Protein AF-A0A937T4C8-F1 (afdb_monomer_lite)

Secondary structure (DSSP, 8-state):
-PPPPPEEEESSTTSGGGSTT-EEEETTSSS-HHHHHS----TTS---TTS----HHHHHHH--SEEE-TBTTB--SHHHHHHTT-HHHHHHEEEE--TTS--EEEEPSS---S--PPPS--HHHHHHHHHHHHTTT-HHHHHHHHHHHHHHS-TT--HHHHHHHHHHHHTT-HHHHHHHHHHHHHH-TT-HHHHHHHHHHHHHTT-HHHHHHHHHHHHHH-TT-HHHHHHHHHHHHHHT-HHHHHHHHHHHHTS-STTHHHHHHHHHHHHHHTT-HHHHHHHHHHHHHH-TT-HHHHHHT-

Structure (mmCIF, N/CA/C/O backbone):
data_AF-A0A937T4C8-F1
#
_entry.id   AF-A0A937T4C8-F1
#
loop_
_atom_site.group_PDB
_atom_site.id
_atom_site.type_symbol
_atom_site.label_atom_id
_atom_site.label_alt_id
_atom_site.label_comp_id
_atom_site.label_asym_id
_atom_site.label_entity_id
_atom_site.label_seq_id
_atom_site.pdbx_PDB_ins_code
_atom_site.Cartn_x
_atom_site.Cartn_y
_atom_site.Cartn_z
_atom_site.occupancy
_atom_site.B_iso_or_equiv
_atom_site.auth_seq_id
_atom_site.auth_comp_id
_atom_site.auth_asym_id
_atom_site.auth_atom_id
_atom_site.pdbx_PDB_model_num
ATOM 1 N N . LEU A 1 1 ? 14.123 -28.217 9.133 1.00 31.75 1 LEU A N 1
ATOM 2 C CA . LEU A 1 1 ? 14.851 -28.065 7.853 1.00 31.75 1 LEU A CA 1
ATOM 3 C C . LEU A 1 1 ? 15.321 -26.622 7.788 1.00 31.75 1 LEU A C 1
ATOM 5 O O . LEU A 1 1 ? 14.473 -25.772 8.048 1.00 31.75 1 LEU A O 1
ATOM 9 N N . PRO A 1 2 ? 16.607 -26.320 7.539 1.00 34.09 2 PRO A N 1
ATOM 10 C CA . PRO A 1 2 ? 16.990 -24.940 7.264 1.00 34.09 2 PRO A CA 1
ATOM 11 C C . PRO A 1 2 ? 16.200 -24.491 6.029 1.00 34.09 2 PRO A C 1
ATOM 13 O O . PRO A 1 2 ? 16.189 -25.196 5.017 1.00 34.09 2 PRO A O 1
ATOM 16 N N . GLN A 1 3 ? 15.436 -23.404 6.157 1.00 44.81 3 GLN A N 1
ATOM 17 C CA . GLN A 1 3 ? 14.761 -22.797 5.013 1.00 44.81 3 GLN A CA 1
ATOM 18 C C . GLN A 1 3 ? 15.839 -22.432 3.985 1.00 44.81 3 GLN A C 1
ATOM 20 O O . GLN A 1 3 ? 16.924 -21.996 4.369 1.00 44.81 3 GLN A O 1
ATOM 25 N N . ALA A 1 4 ? 15.584 -22.689 2.700 1.00 47.81 4 ALA A N 1
ATOM 26 C CA . ALA A 1 4 ? 16.491 -22.260 1.638 1.00 47.81 4 ALA A CA 1
ATOM 27 C C . ALA A 1 4 ? 16.753 -20.745 1.774 1.00 47.81 4 ALA A C 1
ATOM 29 O O . ALA A 1 4 ? 15.834 -20.035 2.191 1.00 47.81 4 ALA A O 1
ATOM 30 N N . PRO A 1 5 ? 17.963 -20.248 1.455 1.00 52.25 5 PRO A N 1
ATOM 31 C CA . PRO A 1 5 ? 18.240 -18.820 1.538 1.00 52.25 5 PRO A CA 1
ATOM 32 C C . PRO A 1 5 ? 17.231 -18.064 0.673 1.00 52.25 5 PRO A C 1
ATOM 34 O O . PRO A 1 5 ? 17.038 -18.383 -0.504 1.00 52.25 5 PRO A O 1
ATOM 37 N N . GLN A 1 6 ? 16.554 -17.091 1.280 1.00 77.44 6 GLN A N 1
ATOM 38 C CA . GLN A 1 6 ? 15.630 -16.222 0.565 1.00 77.44 6 GLN A CA 1
ATOM 39 C C . GLN A 1 6 ? 16.454 -15.342 -0.375 1.00 77.44 6 GLN A C 1
ATOM 41 O O . GLN A 1 6 ? 17.361 -14.640 0.071 1.00 77.44 6 GLN A O 1
ATOM 46 N N . LEU A 1 7 ? 16.163 -15.380 -1.676 1.00 87.50 7 LEU A N 1
ATOM 47 C CA . LEU A 1 7 ? 16.741 -14.423 -2.615 1.00 87.50 7 LEU A CA 1
ATOM 48 C C . LEU A 1 7 ? 15.935 -13.129 -2.543 1.00 87.50 7 LEU A C 1
ATOM 50 O O . LEU A 1 7 ? 14.727 -13.123 -2.778 1.00 87.50 7 LEU A O 1
ATOM 54 N N . VAL A 1 8 ? 16.619 -12.027 -2.286 1.00 89.38 8 VAL A N 1
ATOM 55 C CA . VAL A 1 8 ? 16.047 -10.685 -2.238 1.00 89.38 8 VAL A CA 1
ATOM 56 C C . VAL A 1 8 ? 16.729 -9.825 -3.288 1.00 89.38 8 VAL A C 1
ATOM 58 O O . VAL A 1 8 ? 17.935 -9.932 -3.466 1.00 89.38 8 VAL A O 1
ATOM 61 N N . ALA A 1 9 ? 15.996 -8.941 -3.961 1.00 90.69 9 ALA A N 1
ATOM 62 C CA . ALA A 1 9 ? 16.591 -7.925 -4.820 1.00 90.69 9 ALA A CA 1
ATOM 63 C C . ALA A 1 9 ? 16.427 -6.518 -4.237 1.00 90.69 9 ALA A C 1
ATOM 65 O O . ALA A 1 9 ? 15.427 -6.222 -3.585 1.00 90.69 9 ALA A O 1
ATOM 66 N N . SER A 1 10 ? 17.405 -5.641 -4.459 1.00 90.00 10 SER A N 1
ATOM 67 C CA . SER A 1 10 ? 17.362 -4.254 -3.979 1.00 90.00 10 SER A CA 1
ATOM 68 C C . SER A 1 10 ? 18.197 -3.332 -4.859 1.00 90.00 10 SER A C 1
ATOM 70 O O . SER A 1 10 ? 19.242 -3.731 -5.367 1.00 90.00 10 SER A O 1
ATOM 72 N N . THR A 1 11 ? 17.766 -2.081 -5.001 1.00 83.12 11 THR A N 1
ATOM 73 C CA . THR A 1 11 ? 18.545 -0.994 -5.624 1.00 83.12 11 THR A CA 1
ATOM 74 C C . THR A 1 11 ? 19.482 -0.280 -4.657 1.00 83.12 11 THR A C 1
ATOM 76 O O . THR A 1 11 ? 20.346 0.484 -5.082 1.00 83.12 11 THR A O 1
ATOM 79 N N . ALA A 1 12 ? 19.332 -0.511 -3.352 1.00 77.44 12 ALA A N 1
ATOM 80 C CA . ALA A 1 12 ? 20.223 0.024 -2.335 1.00 77.44 12 ALA A CA 1
ATOM 81 C C . ALA A 1 12 ? 20.886 -1.118 -1.564 1.00 77.44 12 ALA A C 1
ATOM 83 O O . ALA A 1 12 ? 20.218 -1.866 -0.848 1.00 77.44 12 ALA A O 1
ATOM 84 N N . ILE A 1 13 ? 22.217 -1.199 -1.657 1.00 60.50 13 ILE A N 1
ATOM 85 C CA . ILE A 1 13 ? 23.061 -2.231 -1.023 1.00 60.50 13 ILE A CA 1
ATOM 86 C C . ILE A 1 13 ? 22.861 -2.281 0.508 1.00 60.50 13 ILE A C 1
ATOM 88 O O . ILE A 1 13 ? 23.018 -3.326 1.132 1.00 60.50 13 ILE A O 1
ATOM 92 N N . GLY A 1 14 ? 22.482 -1.159 1.132 1.00 56.91 14 GLY A N 1
ATOM 93 C CA . GLY A 1 14 ? 22.253 -1.071 2.578 1.00 56.91 14 GLY A CA 1
ATOM 94 C C . GLY A 1 14 ? 20.882 -1.557 3.065 1.00 56.91 14 GLY A C 1
ATOM 95 O O . GLY A 1 14 ? 20.752 -1.848 4.250 1.00 56.91 14 GLY A O 1
ATOM 96 N N . ILE A 1 15 ? 19.867 -1.657 2.196 1.00 57.00 15 ILE A N 1
ATOM 97 C CA . ILE A 1 15 ? 18.509 -2.073 2.603 1.00 57.00 15 ILE A CA 1
ATOM 98 C C . ILE A 1 15 ? 18.470 -3.559 3.001 1.00 57.00 15 ILE A C 1
ATOM 100 O O . ILE A 1 15 ? 17.846 -3.875 4.012 1.00 57.00 15 ILE A O 1
ATOM 104 N N . PRO A 1 16 ? 19.169 -4.475 2.307 1.00 54.31 16 PRO A N 1
ATOM 105 C CA . PRO A 1 16 ? 19.141 -5.885 2.675 1.00 54.31 16 PRO A CA 1
ATOM 106 C C . PRO A 1 16 ? 20.017 -6.261 3.874 1.00 54.31 16 PRO A C 1
ATOM 108 O O . PRO A 1 16 ? 19.862 -7.344 4.420 1.00 54.31 16 PRO A O 1
ATOM 111 N N . ARG A 1 17 ? 20.908 -5.367 4.334 1.00 49.16 17 ARG A N 1
ATOM 112 C CA . ARG A 1 17 ? 21.822 -5.617 5.469 1.00 49.16 17 ARG A CA 1
ATOM 113 C C . ARG A 1 17 ? 21.089 -5.878 6.801 1.00 49.16 17 ARG A C 1
ATOM 115 O O . ARG A 1 17 ? 21.719 -6.298 7.765 1.00 49.16 17 ARG A O 1
ATOM 122 N N . TYR A 1 18 ? 19.777 -5.634 6.843 1.00 49.66 18 TYR A N 1
ATOM 123 C CA . TYR A 1 18 ? 18.879 -5.930 7.964 1.00 49.66 18 TYR A CA 1
ATOM 124 C C . TYR A 1 18 ? 18.304 -7.359 7.945 1.00 49.66 18 TYR A C 1
ATOM 126 O O . TYR A 1 18 ? 17.756 -7.797 8.953 1.00 49.66 18 TYR A O 1
ATOM 134 N N . PHE A 1 19 ? 18.446 -8.095 6.839 1.00 54.72 19 PHE A N 1
ATOM 135 C CA . PHE A 1 19 ? 18.022 -9.487 6.714 1.00 54.72 19 PHE A CA 1
ATOM 136 C C . PHE A 1 19 ? 19.284 -10.363 6.773 1.00 54.72 19 PHE A C 1
ATOM 138 O O . PHE A 1 19 ? 20.004 -10.500 5.791 1.00 54.72 19 PHE A O 1
ATOM 145 N N . GLY A 1 20 ? 19.637 -10.876 7.955 1.00 54.78 20 GLY A N 1
ATOM 146 C CA . GLY A 1 20 ? 20.734 -11.846 8.081 1.00 54.78 20 GLY A CA 1
ATOM 147 C C . GLY A 1 20 ? 20.455 -13.107 7.248 1.00 54.78 20 GLY A C 1
ATOM 148 O O . GLY A 1 20 ? 19.301 -13.511 7.137 1.00 54.78 20 GLY A O 1
ATOM 149 N N . ASP A 1 21 ? 21.504 -13.701 6.667 1.00 68.00 21 ASP A N 1
ATOM 150 C CA . ASP A 1 21 ? 21.483 -14.937 5.860 1.00 68.00 21 ASP A CA 1
ATOM 151 C C . ASP A 1 21 ? 20.575 -14.935 4.604 1.00 68.00 21 ASP A C 1
ATOM 153 O O . ASP A 1 21 ? 19.998 -15.965 4.250 1.00 68.00 21 ASP A O 1
ATOM 157 N N . VAL A 1 22 ? 20.462 -13.803 3.890 1.00 77.12 22 VAL A N 1
ATOM 158 C CA . VAL A 1 22 ? 19.777 -13.735 2.578 1.00 77.12 22 VAL A CA 1
ATOM 159 C C . VAL A 1 22 ? 20.743 -13.467 1.427 1.00 77.12 22 VAL A C 1
ATOM 161 O O . VAL A 1 22 ? 21.680 -12.674 1.549 1.00 77.12 22 VAL A O 1
ATOM 164 N N . ASP A 1 23 ? 20.477 -14.089 0.279 1.00 84.50 23 ASP A N 1
ATOM 165 C CA . ASP A 1 23 ? 21.183 -13.773 -0.960 1.00 84.50 23 ASP A CA 1
ATOM 166 C C . ASP A 1 23 ? 20.623 -12.464 -1.523 1.00 84.50 23 ASP A C 1
ATOM 168 O O . ASP A 1 23 ? 19.415 -12.325 -1.728 1.00 84.50 23 ASP A O 1
ATOM 172 N N . VAL A 1 24 ? 21.500 -11.494 -1.783 1.00 87.31 24 VAL A N 1
ATOM 173 C CA . VAL A 1 24 ? 21.105 -10.168 -2.271 1.00 87.31 24 VAL A CA 1
ATOM 174 C C . VAL A 1 24 ? 21.476 -10.013 -3.737 1.00 87.31 24 VAL A C 1
ATOM 176 O O . VAL A 1 24 ? 22.650 -9.962 -4.098 1.00 87.31 24 VAL A O 1
ATOM 179 N N . LEU A 1 25 ? 20.454 -9.875 -4.572 1.00 90.06 25 LEU A N 1
ATOM 180 C CA . LEU A 1 25 ? 20.561 -9.485 -5.964 1.00 90.06 25 LEU A CA 1
ATOM 181 C C . LEU A 1 25 ? 20.537 -7.957 -6.076 1.00 90.06 25 LEU A C 1
ATOM 183 O O . LEU A 1 25 ? 19.501 -7.308 -5.921 1.00 90.06 25 LEU A O 1
ATOM 187 N N . ASP A 1 26 ? 21.691 -7.372 -6.354 1.00 89.81 26 ASP A N 1
ATOM 188 C CA . ASP A 1 26 ? 21.797 -5.940 -6.590 1.00 89.81 26 ASP A CA 1
ATOM 189 C C . ASP A 1 26 ? 21.227 -5.566 -7.963 1.00 89.81 26 ASP A C 1
ATOM 191 O O . ASP A 1 26 ? 21.738 -5.998 -8.992 1.00 89.81 26 ASP A O 1
ATOM 195 N N . LEU A 1 27 ? 20.179 -4.743 -7.972 1.00 91.12 27 LEU A N 1
ATOM 196 C CA . LEU A 1 27 ? 19.440 -4.353 -9.174 1.00 91.12 27 LEU A CA 1
ATOM 197 C C . LEU A 1 27 ? 20.199 -3.376 -10.080 1.00 91.12 27 LEU A C 1
ATOM 199 O O . LEU A 1 27 ? 19.809 -3.215 -11.237 1.00 91.12 27 LEU A O 1
ATOM 203 N N . VAL A 1 28 ? 21.249 -2.722 -9.568 1.00 88.94 28 VAL A N 1
ATOM 204 C CA . VAL A 1 28 ? 21.974 -1.653 -10.278 1.00 88.94 28 VAL A CA 1
ATOM 205 C C . VAL A 1 28 ? 23.376 -2.057 -10.753 1.00 88.94 28 VAL A C 1
ATOM 207 O O . VAL A 1 28 ? 24.070 -1.259 -11.385 1.00 88.94 28 VAL A O 1
ATOM 210 N N . GLY A 1 29 ? 23.803 -3.296 -10.486 1.00 85.88 29 GLY A N 1
ATOM 211 C CA . GLY A 1 29 ? 25.075 -3.846 -10.973 1.00 85.88 29 GLY A CA 1
ATOM 212 C C . GLY A 1 29 ? 26.333 -3.233 -10.344 1.00 85.88 29 GLY A C 1
ATOM 213 O O . GLY A 1 29 ? 27.386 -3.210 -10.977 1.00 85.88 29 GLY A O 1
ATOM 214 N N . LEU A 1 30 ? 26.239 -2.722 -9.118 1.00 85.81 30 LEU A N 1
ATOM 215 C CA . LEU A 1 30 ? 27.374 -2.370 -8.263 1.00 85.81 30 LEU A CA 1
ATOM 216 C C . LEU A 1 30 ? 28.072 -3.621 -7.704 1.00 85.81 30 LEU A C 1
ATOM 218 O O . LEU A 1 30 ? 29.298 -3.633 -7.598 1.00 85.81 30 LEU A O 1
ATOM 222 N N . THR A 1 31 ? 27.316 -4.669 -7.360 1.00 86.62 31 THR A N 1
ATOM 223 C CA . THR A 1 31 ? 27.852 -5.952 -6.865 1.00 86.62 31 THR A CA 1
ATOM 224 C C . THR A 1 31 ? 27.457 -7.158 -7.718 1.00 86.62 31 THR A C 1
ATOM 226 O O . THR A 1 31 ? 28.175 -8.158 -7.706 1.00 86.62 31 THR A O 1
ATOM 229 N N . ASP A 1 32 ? 26.374 -7.082 -8.501 1.00 89.94 32 ASP A N 1
ATOM 230 C CA . ASP A 1 32 ? 25.998 -8.157 -9.428 1.00 89.94 32 ASP A CA 1
ATOM 231 C C . ASP A 1 32 ? 26.783 -8.056 -10.748 1.00 89.94 32 ASP A C 1
ATOM 233 O O . ASP A 1 32 ? 26.628 -7.117 -11.534 1.00 89.94 32 ASP A O 1
ATOM 237 N N . THR A 1 33 ? 27.638 -9.050 -11.008 1.00 89.56 33 THR A N 1
ATOM 238 C CA . THR A 1 33 ? 28.535 -9.042 -12.176 1.00 89.56 33 THR A CA 1
ATOM 239 C C . THR A 1 33 ? 27.813 -9.241 -13.506 1.00 89.56 33 THR A C 1
ATOM 241 O O . THR A 1 33 ? 28.312 -8.768 -14.530 1.00 89.56 33 THR A O 1
ATOM 244 N N . THR A 1 34 ? 26.646 -9.893 -13.509 1.00 92.75 34 THR A N 1
ATOM 245 C CA . THR A 1 34 ? 25.839 -10.076 -14.719 1.00 92.75 34 THR A CA 1
ATOM 246 C C . THR A 1 34 ? 25.271 -8.735 -15.153 1.00 92.75 34 THR A C 1
ATOM 248 O O . THR A 1 34 ? 25.466 -8.338 -16.299 1.00 92.75 34 THR A O 1
ATOM 251 N N . ILE A 1 35 ? 24.657 -7.986 -14.233 1.00 92.19 35 ILE A N 1
ATOM 252 C CA . ILE A 1 35 ? 24.118 -6.650 -14.528 1.00 92.19 35 ILE A CA 1
ATOM 253 C C . ILE A 1 35 ? 25.243 -5.662 -14.861 1.00 92.19 35 ILE A C 1
ATOM 255 O O . ILE A 1 35 ? 25.100 -4.855 -15.779 1.00 92.19 35 ILE A O 1
ATOM 259 N N . ALA A 1 36 ? 26.382 -5.748 -14.167 1.00 89.88 36 ALA A N 1
ATOM 260 C CA . ALA A 1 36 ? 27.530 -4.881 -14.422 1.00 89.88 36 ALA A CA 1
ATOM 261 C C . ALA A 1 36 ? 28.104 -5.044 -15.841 1.00 89.88 36 ALA A C 1
ATOM 263 O O . ALA A 1 36 ? 28.496 -4.058 -16.467 1.00 89.88 36 ALA A O 1
ATOM 264 N N . ARG A 1 37 ? 28.184 -6.286 -16.344 1.00 92.06 37 ARG A N 1
ATOM 265 C CA . ARG A 1 37 ? 28.817 -6.614 -17.636 1.00 92.06 37 ARG A CA 1
ATOM 266 C C . ARG A 1 37 ? 27.837 -6.690 -18.802 1.00 92.06 37 ARG A C 1
ATOM 268 O O . ARG A 1 37 ? 28.248 -6.485 -19.942 1.00 92.06 37 ARG A O 1
ATOM 2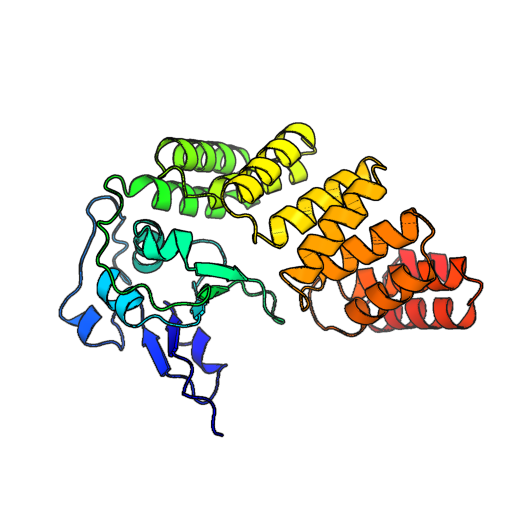75 N N . HIS A 1 38 ? 26.569 -6.973 -18.527 1.00 93.44 38 HIS A N 1
ATOM 276 C CA . HIS A 1 38 ? 25.530 -7.181 -19.533 1.00 93.44 38 HIS A CA 1
ATOM 277 C C . HIS A 1 38 ? 24.258 -6.372 -19.215 1.00 93.44 38 HIS A C 1
ATOM 279 O O . HIS A 1 38 ? 23.185 -6.956 -19.083 1.00 93.44 38 HIS A O 1
ATOM 285 N N . PRO A 1 39 ? 24.331 -5.034 -19.069 1.00 92.19 39 PRO A N 1
ATOM 286 C CA . PRO A 1 39 ? 23.133 -4.232 -18.846 1.00 92.19 39 PRO A CA 1
ATOM 287 C C . PRO A 1 39 ? 22.240 -4.223 -20.096 1.00 92.19 39 PRO A C 1
ATOM 289 O O . PRO A 1 39 ? 22.729 -4.108 -21.221 1.00 92.19 39 PRO A O 1
ATOM 292 N N . VAL A 1 40 ? 20.923 -4.274 -19.894 1.00 89.81 40 VAL A N 1
ATOM 293 C CA . VAL A 1 40 ? 19.909 -4.172 -20.952 1.00 89.81 40 VAL A CA 1
ATOM 294 C C . VAL A 1 40 ? 19.063 -2.937 -20.685 1.00 89.81 40 VAL A C 1
ATOM 296 O O . VAL A 1 40 ? 18.323 -2.897 -19.706 1.00 89.81 40 VAL A O 1
ATOM 299 N N . ARG A 1 41 ? 19.177 -1.929 -21.555 1.00 86.25 41 ARG A N 1
ATOM 300 C CA . ARG A 1 41 ? 18.473 -0.649 -21.410 1.00 86.25 41 ARG A CA 1
ATOM 301 C C . ARG A 1 41 ? 17.245 -0.566 -22.301 1.00 86.25 41 ARG A C 1
ATOM 303 O O . ARG A 1 41 ? 17.227 -1.125 -23.394 1.00 86.25 41 ARG A O 1
ATOM 310 N N . HIS A 1 42 ? 16.260 0.194 -21.844 1.00 86.81 42 HIS A N 1
ATOM 311 C CA . HIS A 1 42 ? 15.050 0.516 -22.586 1.00 86.81 42 HIS A CA 1
ATOM 312 C C . HIS A 1 42 ? 15.035 2.005 -22.959 1.00 86.81 42 HIS A C 1
ATOM 314 O O . HIS A 1 42 ? 15.321 2.848 -22.114 1.00 86.81 42 HIS A O 1
ATOM 320 N N . ALA A 1 43 ? 14.703 2.330 -24.213 1.00 85.19 43 ALA A N 1
ATOM 321 C CA . ALA A 1 43 ? 14.863 3.680 -24.771 1.00 85.19 43 ALA A CA 1
ATOM 322 C C . ALA A 1 43 ? 14.042 4.764 -24.045 1.00 85.19 43 ALA A C 1
ATOM 324 O O . ALA A 1 43 ? 14.490 5.900 -23.925 1.00 85.19 43 ALA A O 1
ATOM 325 N N . ASP A 1 44 ? 12.863 4.401 -23.541 1.00 86.12 44 ASP A N 1
ATOM 326 C CA . ASP A 1 44 ? 11.940 5.328 -22.872 1.00 86.12 44 ASP A CA 1
ATOM 327 C C . ASP A 1 44 ? 12.206 5.526 -21.369 1.00 86.12 44 ASP A C 1
ATOM 329 O O . ASP A 1 44 ? 11.469 6.261 -20.712 1.00 86.12 44 ASP A O 1
ATOM 333 N N . ILE A 1 45 ? 13.220 4.860 -20.808 1.00 88.81 45 ILE A N 1
ATOM 334 C CA . ILE A 1 45 ? 13.590 4.999 -19.395 1.00 88.81 45 ILE A CA 1
ATOM 335 C C . ILE A 1 45 ? 14.734 6.007 -19.276 1.00 88.81 45 ILE A C 1
ATOM 337 O O . ILE A 1 45 ? 15.770 5.872 -19.925 1.00 88.81 45 ILE A O 1
ATOM 341 N N . ARG A 1 46 ? 14.554 7.028 -18.432 1.00 87.69 46 ARG A N 1
ATOM 342 C CA . ARG A 1 46 ? 15.539 8.098 -18.217 1.00 87.69 46 ARG A CA 1
ATOM 343 C C . ARG A 1 46 ? 16.758 7.561 -17.463 1.00 87.69 46 ARG A C 1
ATOM 345 O O . ARG A 1 46 ? 16.614 7.003 -16.376 1.00 87.69 46 ARG A O 1
ATOM 352 N N . ASP A 1 47 ? 17.948 7.779 -18.028 1.00 79.19 47 ASP A N 1
ATOM 353 C CA . ASP A 1 47 ? 19.249 7.321 -17.517 1.00 79.19 47 ASP A CA 1
ATOM 354 C C . ASP A 1 47 ? 19.962 8.403 -16.676 1.00 79.19 47 ASP A C 1
ATOM 356 O O . ASP A 1 47 ? 20.932 9.039 -17.112 1.00 79.19 47 ASP A O 1
ATOM 360 N N . ASP A 1 48 ? 19.529 8.584 -15.430 1.00 67.19 48 ASP A N 1
ATOM 361 C CA . ASP A 1 48 ? 20.210 9.484 -14.493 1.00 67.19 48 ASP A CA 1
ATOM 362 C C . ASP A 1 48 ? 21.566 8.873 -14.083 1.00 67.19 48 ASP A C 1
ATOM 364 O O . ASP A 1 48 ? 21.654 7.736 -13.617 1.00 67.19 48 ASP A O 1
ATOM 368 N N . HIS A 1 49 ? 22.654 9.614 -14.310 1.00 61.47 49 HIS A N 1
ATOM 369 C CA . HIS A 1 49 ? 24.016 9.121 -14.580 1.00 61.47 49 HIS A CA 1
ATOM 370 C C . HIS A 1 49 ? 24.728 8.206 -13.550 1.00 61.47 49 HIS A C 1
ATOM 372 O O . HIS A 1 49 ? 25.857 7.797 -13.819 1.00 61.47 49 HIS A O 1
ATOM 378 N N . ILE A 1 50 ? 24.108 7.829 -12.427 1.00 64.38 50 ILE A N 1
ATOM 379 C CA . ILE A 1 50 ? 24.749 7.060 -11.341 1.00 64.38 50 ILE A CA 1
ATOM 380 C C . ILE A 1 50 ? 24.221 5.614 -11.220 1.00 64.38 50 ILE A C 1
ATOM 382 O O . ILE A 1 50 ? 24.995 4.729 -10.873 1.00 64.38 50 ILE A O 1
ATOM 386 N N . LEU A 1 51 ? 22.955 5.330 -11.561 1.00 72.25 51 LEU A N 1
ATOM 387 C CA . LEU A 1 51 ? 22.305 4.018 -11.332 1.00 72.25 51 LEU A CA 1
ATOM 388 C C . LEU A 1 51 ? 21.596 3.484 -12.593 1.00 72.25 51 LEU A C 1
ATOM 390 O O . LEU A 1 51 ? 20.443 3.064 -12.556 1.00 72.25 51 LEU A O 1
ATOM 394 N N . ARG A 1 52 ? 22.286 3.557 -13.736 1.00 75.94 52 ARG A N 1
ATOM 395 C CA . ARG A 1 52 ? 21.720 3.295 -15.078 1.00 75.94 52 ARG A CA 1
ATOM 396 C C . ARG A 1 52 ? 21.827 1.852 -15.577 1.00 75.94 52 ARG A C 1
ATOM 398 O O . ARG A 1 52 ? 21.296 1.533 -16.635 1.00 75.94 52 ARG A O 1
ATOM 405 N N . ASN A 1 53 ? 22.577 0.993 -14.890 1.00 87.31 53 ASN A N 1
ATOM 406 C CA . ASN A 1 53 ? 22.711 -0.404 -15.296 1.00 87.31 53 ASN A CA 1
ATOM 407 C C . ASN A 1 53 ? 21.583 -1.218 -14.664 1.00 87.31 53 ASN A C 1
ATOM 409 O O . ASN A 1 53 ? 21.340 -1.099 -13.471 1.00 87.31 53 ASN A O 1
ATOM 413 N N . TYR A 1 54 ? 20.901 -2.031 -15.461 1.00 92.12 54 TYR A N 1
ATOM 414 C CA . TYR A 1 54 ? 19.877 -2.964 -15.001 1.00 92.12 54 TYR A CA 1
ATOM 415 C C . TYR A 1 54 ? 19.700 -4.075 -16.035 1.00 92.12 54 TYR A C 1
ATOM 417 O O . TYR A 1 54 ? 20.114 -3.936 -17.187 1.00 92.12 54 TYR A O 1
ATOM 425 N N . HIS A 1 55 ? 19.100 -5.193 -15.627 1.00 94.19 55 HIS A N 1
ATOM 426 C CA . HIS A 1 55 ? 18.749 -6.284 -16.533 1.00 94.19 55 HIS A CA 1
ATOM 427 C C . HIS A 1 55 ? 17.472 -6.977 -16.042 1.00 94.19 55 HIS A C 1
ATOM 429 O O . HIS A 1 55 ? 17.520 -7.912 -15.245 1.00 94.19 55 HIS A O 1
ATOM 435 N N . VAL A 1 56 ? 16.318 -6.515 -16.535 1.00 93.62 56 VAL A N 1
ATOM 436 C CA . VAL A 1 56 ? 14.987 -6.948 -16.064 1.00 93.62 56 VAL A CA 1
ATOM 437 C C . VAL A 1 56 ? 14.801 -8.461 -16.192 1.00 93.62 56 VAL A C 1
ATOM 439 O O . VAL A 1 56 ? 14.444 -9.118 -15.216 1.00 93.62 56 VAL A O 1
ATOM 442 N N . ASP A 1 57 ? 15.105 -9.037 -17.358 1.00 92.00 57 ASP A N 1
ATOM 443 C CA . ASP A 1 57 ? 14.910 -10.476 -17.578 1.00 92.00 57 ASP A CA 1
ATOM 444 C C . ASP A 1 57 ? 15.778 -11.347 -16.674 1.00 92.00 57 ASP A C 1
ATOM 446 O O . ASP A 1 57 ? 15.283 -12.334 -16.132 1.00 92.00 57 ASP A O 1
ATOM 450 N N . TYR A 1 58 ? 17.042 -10.966 -16.470 1.00 93.00 58 TYR A N 1
ATOM 451 C CA . TYR A 1 58 ? 17.941 -11.646 -15.543 1.00 93.00 58 TYR A CA 1
ATOM 452 C C . TYR A 1 58 ? 17.387 -11.595 -14.118 1.00 93.00 58 TYR A C 1
ATOM 454 O O . TYR A 1 58 ? 17.240 -12.641 -13.487 1.00 93.00 58 TYR A O 1
ATOM 462 N N . VAL A 1 59 ? 16.991 -10.410 -13.640 1.00 93.56 59 VAL A N 1
ATOM 463 C CA . VAL A 1 59 ? 16.418 -10.239 -12.298 1.00 93.56 59 VAL A CA 1
ATOM 464 C C . VAL A 1 59 ? 15.195 -11.130 -12.102 1.00 93.56 59 VAL A C 1
ATOM 466 O O . VAL A 1 59 ? 15.132 -11.905 -11.149 1.00 93.56 59 VAL A O 1
ATOM 469 N N . LEU A 1 60 ? 14.245 -11.082 -13.033 1.00 92.62 60 LEU A N 1
ATOM 470 C CA . LEU A 1 60 ? 13.005 -11.846 -12.924 1.00 92.62 60 LEU A CA 1
ATOM 471 C C . LEU A 1 60 ? 13.212 -13.345 -13.179 1.00 92.62 60 LEU A C 1
ATOM 473 O O . LEU A 1 60 ? 12.432 -14.161 -12.696 1.00 92.62 60 LEU A O 1
ATOM 477 N N . HIS A 1 61 ? 14.247 -13.753 -13.918 1.00 90.69 61 HIS A N 1
ATOM 478 C CA . HIS A 1 61 ? 14.631 -15.163 -14.055 1.00 90.69 61 HIS A CA 1
ATOM 479 C C . HIS A 1 61 ? 15.170 -15.740 -12.741 1.00 90.69 61 HIS A C 1
ATOM 481 O O . HIS A 1 61 ? 14.893 -16.892 -12.411 1.00 90.69 61 HIS A O 1
ATOM 487 N N . ARG A 1 62 ? 15.899 -14.932 -11.962 1.00 91.12 62 ARG A N 1
ATOM 488 C CA . ARG A 1 62 ? 16.370 -15.319 -10.625 1.00 91.12 62 ARG A CA 1
ATOM 489 C C . ARG A 1 62 ? 15.223 -15.454 -9.615 1.00 91.12 62 ARG A C 1
ATOM 491 O O . ARG A 1 62 ? 15.404 -16.142 -8.616 1.00 91.12 62 ARG A O 1
ATOM 498 N N . ALA A 1 63 ? 14.061 -14.864 -9.911 1.00 91.38 63 ALA A N 1
ATOM 499 C CA . ALA A 1 63 ? 12.828 -14.945 -9.126 1.00 91.38 63 ALA A CA 1
ATOM 500 C C . ALA A 1 63 ? 13.039 -14.613 -7.633 1.00 91.38 63 ALA A C 1
ATOM 502 O O . ALA A 1 63 ? 12.762 -15.461 -6.780 1.00 91.38 63 ALA A O 1
ATOM 503 N N . PRO A 1 64 ? 13.555 -13.408 -7.302 1.00 92.00 64 PRO A N 1
ATOM 504 C CA . PRO A 1 64 ? 13.673 -12.974 -5.913 1.00 92.00 64 PRO A CA 1
ATOM 505 C C . PRO A 1 64 ? 12.301 -13.005 -5.233 1.00 92.00 64 PRO A C 1
ATOM 507 O O . PRO A 1 64 ? 11.311 -12.578 -5.823 1.00 92.00 64 PRO A O 1
ATOM 510 N N . GLU A 1 65 ? 12.234 -13.488 -3.995 1.00 89.81 65 GLU A N 1
ATOM 511 C CA . GLU A 1 65 ? 10.990 -13.526 -3.213 1.00 89.81 65 GLU A CA 1
ATOM 512 C C . GLU A 1 65 ? 10.490 -12.118 -2.899 1.00 89.81 65 GLU A C 1
ATOM 514 O O . GLU A 1 65 ? 9.288 -11.875 -2.854 1.00 89.81 65 GLU A O 1
ATOM 519 N N . HIS A 1 66 ? 11.428 -11.191 -2.714 1.00 89.88 66 HIS A N 1
ATOM 520 C CA . HIS A 1 66 ? 11.165 -9.810 -2.354 1.00 89.88 66 HIS A CA 1
ATOM 521 C C . HIS A 1 66 ? 12.037 -8.878 -3.185 1.00 89.88 66 HIS A C 1
ATOM 523 O O . HIS A 1 66 ? 13.235 -9.114 -3.347 1.00 89.88 66 HIS A O 1
ATOM 529 N N . ILE A 1 67 ? 11.446 -7.796 -3.676 1.00 92.69 67 ILE A N 1
ATOM 530 C CA . ILE A 1 67 ? 12.138 -6.727 -4.385 1.00 92.69 67 ILE A CA 1
ATOM 531 C C . ILE A 1 67 ? 11.908 -5.426 -3.613 1.00 92.69 67 ILE A C 1
ATOM 533 O O . ILE A 1 67 ? 10.774 -4.966 -3.456 1.00 92.69 67 ILE A O 1
ATOM 537 N N . PHE A 1 68 ? 12.997 -4.844 -3.114 1.00 90.81 68 PHE A N 1
ATOM 538 C CA . PHE A 1 68 ? 12.994 -3.599 -2.358 1.00 90.81 68 PHE A CA 1
ATOM 539 C C . PHE A 1 68 ? 13.369 -2.430 -3.252 1.00 90.81 68 PHE A C 1
ATOM 541 O O . PHE A 1 68 ? 14.431 -2.407 -3.877 1.00 90.81 68 PHE A O 1
ATOM 548 N N . PHE A 1 69 ? 12.499 -1.432 -3.259 1.00 91.88 69 PHE A N 1
ATOM 549 C CA . PHE A 1 69 ? 12.753 -0.168 -3.927 1.00 91.88 69 PHE A CA 1
ATOM 550 C C . PHE A 1 69 ? 13.284 0.853 -2.926 1.00 91.88 69 PHE A C 1
ATOM 552 O O . PHE A 1 69 ? 12.845 0.911 -1.773 1.00 91.88 69 PHE A O 1
ATOM 559 N N . ILE A 1 70 ? 14.206 1.704 -3.373 1.00 88.38 70 ILE A N 1
ATOM 560 C CA . ILE A 1 70 ? 14.890 2.674 -2.510 1.00 88.38 70 ILE A CA 1
ATOM 561 C C . ILE A 1 70 ? 13.929 3.720 -1.929 1.00 88.38 70 ILE A C 1
ATOM 563 O O . ILE A 1 70 ? 14.133 4.200 -0.816 1.00 88.38 70 ILE A O 1
ATOM 567 N N . ALA A 1 71 ? 12.864 4.054 -2.663 1.00 88.94 71 ALA A N 1
ATOM 568 C CA . ALA A 1 71 ? 11.846 5.022 -2.260 1.00 88.94 71 ALA A CA 1
ATOM 569 C C . ALA A 1 71 ? 10.505 4.362 -1.885 1.00 88.94 71 ALA A C 1
ATOM 571 O O . ALA A 1 71 ? 9.455 5.009 -1.946 1.00 88.94 71 ALA A O 1
ATOM 572 N N . GLY A 1 72 ? 10.524 3.082 -1.500 1.00 88.44 72 GLY A N 1
ATOM 573 C CA . GLY A 1 72 ? 9.314 2.327 -1.185 1.00 88.44 72 GLY A CA 1
ATOM 574 C C . GLY A 1 72 ? 8.445 2.116 -2.427 1.00 88.44 72 GLY A C 1
ATOM 575 O O . GLY A 1 72 ? 8.930 1.648 -3.442 1.00 88.44 72 GLY A O 1
ATOM 576 N N . ALA A 1 73 ? 7.163 2.483 -2.385 1.00 88.19 73 ALA A N 1
ATOM 577 C CA . ALA A 1 73 ? 6.240 2.217 -3.495 1.00 88.19 73 ALA A CA 1
ATOM 578 C C . ALA A 1 73 ? 6.575 2.985 -4.791 1.00 88.19 73 ALA A C 1
ATOM 580 O O . ALA A 1 73 ? 6.103 2.628 -5.866 1.00 88.19 73 ALA A O 1
ATOM 581 N N . ARG A 1 74 ? 7.373 4.059 -4.703 1.00 93.75 74 ARG A N 1
ATOM 582 C CA . ARG A 1 74 ? 7.779 4.844 -5.872 1.00 93.75 74 ARG A CA 1
ATOM 583 C C . ARG A 1 74 ? 9.008 4.209 -6.541 1.00 93.75 74 ARG A C 1
ATOM 585 O O . ARG A 1 74 ? 10.046 4.141 -5.881 1.00 93.75 74 ARG A O 1
ATOM 592 N N . PRO A 1 75 ? 8.962 3.866 -7.843 1.00 94.19 75 PRO A N 1
ATOM 593 C CA . PRO A 1 75 ? 10.148 3.440 -8.586 1.00 94.19 75 PRO A CA 1
ATOM 594 C C . PRO A 1 75 ? 11.056 4.636 -8.908 1.00 94.19 75 PRO A C 1
ATOM 596 O O . PRO A 1 75 ? 10.889 5.329 -9.911 1.00 94.19 75 PRO A O 1
ATOM 599 N N . ALA A 1 76 ? 12.010 4.926 -8.033 1.00 91.44 76 ALA A N 1
ATOM 600 C CA . ALA A 1 76 ? 12.881 6.094 -8.107 1.00 91.44 76 ALA A CA 1
ATOM 601 C C . ALA A 1 76 ? 14.089 5.910 -9.037 1.00 91.44 76 ALA A C 1
ATOM 603 O O . ALA A 1 76 ? 14.620 6.901 -9.538 1.00 91.44 76 ALA A O 1
ATOM 604 N N . THR A 1 77 ? 14.523 4.678 -9.291 1.00 91.75 77 THR A N 1
ATOM 605 C CA . THR A 1 77 ? 15.683 4.394 -10.154 1.00 91.75 77 THR A CA 1
ATOM 606 C C . THR A 1 77 ? 15.270 3.865 -11.535 1.00 91.75 77 THR A C 1
ATOM 608 O O . THR A 1 77 ? 14.172 3.317 -11.674 1.00 91.75 77 THR A O 1
ATOM 611 N N . PRO A 1 78 ? 16.153 3.955 -12.551 1.00 92.75 78 PRO A N 1
ATOM 612 C CA . PRO A 1 78 ? 15.920 3.337 -13.857 1.00 92.75 78 PRO A CA 1
ATOM 613 C C . PRO A 1 78 ? 15.611 1.836 -13.758 1.00 92.75 78 PRO A C 1
ATOM 615 O O . PRO A 1 78 ? 14.693 1.356 -14.417 1.00 92.75 78 PRO A O 1
ATOM 618 N N . ALA A 1 79 ? 16.318 1.111 -12.882 1.00 93.00 79 ALA A N 1
ATOM 619 C CA . ALA A 1 79 ? 16.111 -0.319 -12.658 1.00 93.00 79 ALA A CA 1
ATOM 620 C C . ALA A 1 79 ? 14.694 -0.633 -12.144 1.00 93.00 79 ALA A C 1
ATOM 622 O O . ALA A 1 79 ? 14.048 -1.561 -12.624 1.00 93.00 79 ALA A O 1
ATOM 623 N N . GLU A 1 80 ? 14.191 0.163 -11.197 1.00 94.75 80 GLU A N 1
ATOM 624 C CA . GLU A 1 80 ? 12.853 -0.011 -10.612 1.00 94.75 80 GLU A CA 1
ATOM 625 C C . GLU A 1 80 ? 11.750 0.318 -11.615 1.00 94.75 80 GLU A C 1
ATOM 627 O O . GLU A 1 80 ? 10.763 -0.407 -11.713 1.00 94.75 80 GLU A O 1
ATOM 632 N N . ARG A 1 81 ? 11.923 1.390 -12.396 1.00 95.19 81 ARG A N 1
ATOM 633 C CA . ARG A 1 81 ? 10.974 1.755 -13.456 1.00 95.19 81 ARG A CA 1
ATOM 634 C C . ARG A 1 81 ? 10.940 0.702 -14.560 1.00 95.19 81 ARG A C 1
ATOM 636 O O . ARG A 1 81 ? 9.862 0.316 -15.004 1.00 95.19 81 ARG A O 1
ATOM 643 N N . ALA A 1 82 ? 12.103 0.173 -14.939 1.00 95.12 82 ALA A N 1
ATOM 644 C CA . ALA A 1 82 ? 12.213 -0.870 -15.950 1.00 95.12 82 ALA A CA 1
ATOM 645 C C . ALA A 1 82 ? 11.522 -2.184 -15.541 1.00 95.12 82 ALA A C 1
ATOM 647 O O . ALA A 1 82 ? 10.987 -2.876 -16.407 1.00 95.12 82 ALA A O 1
ATOM 648 N N . LEU A 1 83 ? 11.471 -2.521 -14.243 1.00 95.69 83 LEU A N 1
ATOM 649 C CA . LEU A 1 83 ? 10.726 -3.695 -13.767 1.00 95.69 83 LEU A CA 1
ATOM 650 C C . LEU A 1 83 ? 9.246 -3.622 -14.161 1.00 95.69 83 LEU A C 1
ATOM 652 O O . LEU A 1 83 ? 8.711 -4.612 -14.656 1.00 95.69 83 LEU A O 1
ATOM 656 N N . TYR A 1 84 ? 8.612 -2.449 -14.054 1.00 96.06 84 TYR A N 1
ATOM 657 C CA . TYR A 1 84 ? 7.209 -2.263 -14.441 1.00 96.06 84 TYR A CA 1
ATOM 658 C C . TYR A 1 84 ? 6.934 -2.486 -15.925 1.00 96.06 84 TYR A C 1
ATOM 660 O O . TYR A 1 84 ? 5.786 -2.740 -16.279 1.00 96.06 84 TYR A O 1
ATOM 668 N N . LEU A 1 85 ? 7.943 -2.451 -16.801 1.00 95.50 85 LEU A N 1
ATOM 669 C CA . LEU A 1 85 ? 7.766 -2.791 -18.217 1.00 95.50 85 LEU A CA 1
ATOM 670 C C . LEU A 1 85 ? 7.444 -4.275 -18.406 1.00 95.50 85 LEU A C 1
ATOM 672 O O . LEU A 1 85 ? 6.770 -4.643 -19.369 1.00 95.50 85 LEU A O 1
ATOM 676 N N . SER A 1 86 ? 7.876 -5.130 -17.480 1.00 94.25 86 SER A N 1
ATOM 677 C CA . SER A 1 86 ? 7.682 -6.571 -17.569 1.00 94.25 86 SER A CA 1
ATOM 678 C C . SER A 1 86 ? 6.280 -6.995 -17.120 1.00 94.25 86 SER A C 1
ATOM 680 O O . SER A 1 86 ? 5.923 -6.774 -15.958 1.00 94.25 86 SER A O 1
ATOM 682 N N . PRO A 1 87 ? 5.505 -7.698 -17.969 1.00 92.75 87 PRO A N 1
ATOM 683 C CA . PRO A 1 87 ? 4.266 -8.348 -17.536 1.00 92.75 87 PRO A CA 1
ATOM 684 C C . PRO A 1 87 ? 4.504 -9.343 -16.392 1.00 92.75 87 PRO A C 1
ATOM 686 O O . PRO A 1 87 ? 3.671 -9.480 -15.497 1.00 92.75 87 PRO A O 1
ATOM 689 N N . ARG A 1 88 ? 5.679 -9.997 -16.370 1.00 91.75 88 ARG A N 1
ATOM 690 C CA . ARG A 1 88 ? 6.063 -10.931 -15.301 1.00 91.75 88 ARG A CA 1
ATOM 691 C C . ARG A 1 88 ? 6.186 -10.221 -13.959 1.00 91.75 88 ARG A C 1
ATOM 693 O O . ARG A 1 88 ? 5.839 -10.822 -12.948 1.00 91.75 88 ARG A O 1
ATOM 700 N N . PHE A 1 89 ? 6.671 -8.981 -13.941 1.00 93.75 89 PHE A N 1
ATOM 701 C CA . PHE A 1 89 ? 6.719 -8.196 -12.713 1.00 93.75 89 PHE A CA 1
ATOM 702 C C . PHE A 1 89 ? 5.309 -7.785 -12.286 1.00 93.75 89 PHE A C 1
ATOM 704 O O . PHE A 1 89 ? 4.882 -8.189 -11.211 1.00 93.75 89 PHE A O 1
ATOM 711 N N . ARG A 1 90 ? 4.554 -7.098 -13.158 1.00 92.81 90 ARG A N 1
ATOM 712 C CA . ARG A 1 90 ? 3.210 -6.580 -12.830 1.00 92.81 90 ARG A CA 1
ATOM 713 C C . ARG A 1 90 ? 2.240 -7.661 -12.337 1.00 92.81 90 ARG A C 1
ATOM 715 O O . ARG A 1 90 ? 1.492 -7.430 -11.405 1.00 92.81 90 ARG A O 1
ATOM 722 N N . ARG A 1 91 ? 2.287 -8.872 -12.905 1.00 89.12 91 ARG A N 1
ATOM 723 C CA . ARG A 1 91 ? 1.363 -9.964 -12.531 1.00 89.12 91 ARG A CA 1
ATOM 724 C C . ARG A 1 91 ? 1.784 -10.767 -11.306 1.00 89.12 91 ARG A C 1
ATOM 726 O O . ARG A 1 91 ? 0.931 -11.320 -10.609 1.00 89.12 91 ARG A O 1
ATOM 733 N N . ASN A 1 92 ? 3.094 -10.917 -11.096 1.00 90.19 92 ASN A N 1
ATOM 734 C CA . ASN A 1 92 ? 3.615 -11.844 -10.092 1.00 90.19 92 ASN A CA 1
ATOM 735 C C . ASN A 1 92 ? 4.215 -11.140 -8.879 1.00 90.19 92 ASN A C 1
ATOM 737 O O . ASN A 1 92 ? 4.500 -11.822 -7.909 1.00 90.19 92 ASN A O 1
ATOM 741 N N . TYR A 1 93 ? 4.417 -9.825 -8.892 1.00 91.44 93 TYR A N 1
ATOM 742 C CA . TYR A 1 93 ? 4.955 -9.099 -7.747 1.00 91.44 93 TYR A CA 1
ATOM 743 C C . TYR A 1 93 ? 3.921 -8.136 -7.187 1.00 91.44 93 TYR A C 1
ATOM 745 O O . TYR A 1 93 ? 3.654 -7.089 -7.764 1.00 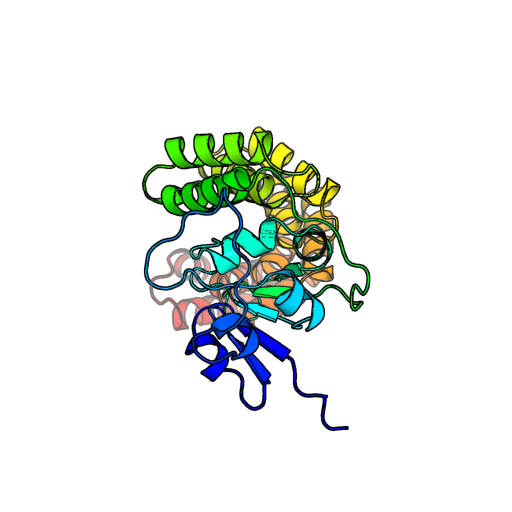91.44 93 TYR A O 1
ATOM 753 N N . VAL A 1 94 ? 3.385 -8.476 -6.018 1.00 88.00 94 VAL A N 1
ATOM 754 C CA . VAL A 1 94 ? 2.357 -7.679 -5.346 1.00 88.00 94 VAL A CA 1
ATOM 755 C C . VAL A 1 94 ? 3.012 -6.798 -4.294 1.00 88.00 94 VAL A C 1
ATOM 757 O O . VAL A 1 94 ? 3.873 -7.256 -3.537 1.00 88.00 94 VAL A O 1
ATOM 760 N N . LEU A 1 95 ? 2.585 -5.540 -4.208 1.00 86.50 95 LEU A N 1
ATOM 761 C CA . LEU A 1 95 ? 3.044 -4.634 -3.163 1.00 86.50 95 LEU A CA 1
ATOM 762 C C . LEU A 1 95 ? 2.485 -5.061 -1.795 1.00 86.50 95 LEU A C 1
ATOM 764 O O . LEU A 1 95 ? 1.280 -5.022 -1.541 1.00 86.50 95 LEU A O 1
ATOM 768 N N . GLN A 1 96 ? 3.374 -5.452 -0.889 1.00 80.88 96 GLN A N 1
ATOM 769 C CA . GLN A 1 96 ? 3.064 -5.831 0.484 1.00 80.88 96 GLN A CA 1
ATOM 770 C C . GLN A 1 96 ? 3.696 -4.852 1.470 1.00 80.88 96 GLN A C 1
ATOM 772 O O . GLN A 1 96 ? 4.735 -4.258 1.204 1.00 80.88 96 GLN A O 1
ATOM 777 N N . TYR A 1 97 ? 3.076 -4.715 2.638 1.00 74.12 97 TYR A N 1
ATOM 778 C CA . TYR A 1 97 ? 3.532 -3.843 3.721 1.00 74.12 97 TYR A CA 1
ATOM 779 C C . TYR A 1 97 ? 3.833 -4.714 4.951 1.00 74.12 97 TYR A C 1
ATOM 781 O O . TYR A 1 97 ? 2.950 -4.903 5.794 1.00 74.12 97 TYR A O 1
ATOM 789 N N . PRO A 1 98 ? 5.022 -5.348 5.017 1.00 67.56 98 PRO A N 1
ATOM 790 C CA . PRO A 1 98 ? 5.462 -6.104 6.187 1.00 67.56 98 PRO A CA 1
ATOM 791 C C . PRO A 1 98 ? 5.620 -5.186 7.411 1.00 67.56 98 PRO A C 1
ATOM 793 O O . PRO A 1 98 ? 5.475 -3.971 7.313 1.00 67.56 98 PRO A O 1
ATOM 796 N N . ARG A 1 99 ? 5.914 -5.781 8.576 1.00 55.31 99 ARG A N 1
ATOM 797 C CA . ARG A 1 99 ? 5.838 -5.161 9.919 1.00 55.31 99 ARG A CA 1
ATOM 798 C C . ARG A 1 99 ? 6.506 -3.784 10.094 1.00 55.31 99 ARG A C 1
ATOM 800 O O . ARG A 1 99 ? 6.116 -3.075 11.010 1.00 55.31 99 ARG A O 1
ATOM 807 N N . ASP A 1 100 ? 7.452 -3.406 9.238 1.00 56.88 100 ASP A N 1
ATOM 808 C CA . ASP A 1 100 ? 8.204 -2.148 9.344 1.00 56.88 100 ASP A CA 1
ATOM 809 C C . ASP A 1 100 ? 7.644 -1.010 8.461 1.00 56.88 100 ASP A C 1
ATOM 811 O O . ASP A 1 100 ? 8.333 -0.016 8.229 1.00 56.88 100 ASP A O 1
ATOM 815 N N . ASP A 1 101 ? 6.437 -1.172 7.898 1.00 58.53 101 ASP A N 1
ATOM 816 C CA . ASP A 1 101 ? 5.741 -0.231 6.994 1.00 58.53 101 ASP A CA 1
ATOM 817 C C . ASP A 1 101 ? 6.517 0.160 5.719 1.00 58.53 101 ASP A C 1
ATOM 819 O O . ASP A 1 101 ? 6.049 0.964 4.907 1.00 58.53 101 ASP A O 1
ATOM 823 N N . ARG A 1 102 ? 7.690 -0.439 5.480 1.00 72.56 102 ARG A N 1
ATOM 824 C CA . ARG A 1 102 ? 8.401 -0.329 4.206 1.00 72.56 102 ARG A CA 1
ATOM 825 C C . ARG A 1 102 ? 7.732 -1.250 3.193 1.00 72.56 102 ARG A C 1
ATOM 827 O O . ARG A 1 102 ? 7.767 -2.465 3.388 1.00 72.56 102 ARG A O 1
ATOM 834 N N . PRO A 1 103 ? 7.144 -0.706 2.119 1.00 82.75 103 PRO A N 1
ATOM 835 C CA . PRO A 1 103 ? 6.539 -1.541 1.104 1.00 82.75 103 PRO A CA 1
ATOM 836 C C . PRO A 1 103 ? 7.608 -2.363 0.385 1.00 82.75 103 PRO A C 1
ATOM 838 O O . PRO A 1 103 ? 8.715 -1.886 0.123 1.00 82.75 103 PRO A O 1
ATOM 841 N N . VAL A 1 104 ? 7.249 -3.595 0.057 1.00 87.75 104 VAL A N 1
ATOM 842 C CA . VAL A 1 104 ? 8.079 -4.548 -0.669 1.00 87.75 104 VAL A CA 1
ATOM 843 C C . VAL A 1 104 ? 7.249 -5.187 -1.767 1.00 87.75 104 VAL A C 1
ATOM 845 O O . VAL A 1 104 ? 6.080 -5.503 -1.565 1.00 87.75 104 VAL A O 1
ATOM 848 N N . HIS A 1 105 ? 7.847 -5.396 -2.930 1.00 91.62 105 HIS A N 1
ATOM 849 C CA . HIS A 1 105 ? 7.229 -6.184 -3.985 1.00 91.62 105 HIS A CA 1
ATOM 850 C C . HIS A 1 105 ? 7.515 -7.659 -3.708 1.00 91.62 105 HIS A C 1
ATOM 852 O O . HIS A 1 105 ? 8.661 -8.092 -3.816 1.00 91.62 105 HIS A O 1
ATOM 858 N N . ALA A 1 106 ? 6.497 -8.420 -3.315 1.00 89.75 106 ALA A N 1
ATOM 859 C CA . ALA A 1 106 ? 6.630 -9.828 -2.955 1.00 89.75 106 ALA A CA 1
ATOM 860 C C . ALA A 1 106 ? 6.127 -10.735 -4.084 1.00 89.75 106 ALA A C 1
ATOM 862 O O . ALA A 1 106 ? 5.062 -10.488 -4.655 1.00 89.75 106 ALA A O 1
ATOM 863 N N . LEU A 1 107 ? 6.877 -11.795 -4.382 1.00 90.19 107 LEU A N 1
ATOM 864 C CA . LEU A 1 107 ? 6.525 -12.768 -5.410 1.00 90.19 107 LEU A CA 1
ATOM 865 C C . LEU A 1 107 ? 5.286 -13.580 -4.988 1.00 90.19 107 LEU A C 1
ATOM 867 O O . LEU A 1 107 ? 5.306 -14.327 -4.009 1.00 90.19 107 LEU A O 1
ATOM 871 N N . ARG A 1 108 ? 4.214 -13.476 -5.770 1.00 83.12 108 ARG A N 1
ATOM 872 C CA . ARG A 1 108 ? 3.056 -14.369 -5.759 1.00 83.12 108 ARG A CA 1
ATOM 873 C C . ARG A 1 108 ? 3.490 -15.721 -6.325 1.00 83.12 108 ARG A C 1
ATOM 875 O O . ARG A 1 108 ? 4.126 -15.776 -7.372 1.00 83.12 108 ARG A O 1
ATOM 882 N N . GLY A 1 109 ? 3.178 -16.795 -5.599 1.00 69.88 109 GLY A N 1
ATOM 883 C CA . GLY A 1 109 ? 3.728 -18.139 -5.808 1.00 69.88 109 GLY A CA 1
ATOM 884 C C . GLY A 1 109 ? 3.829 -18.610 -7.268 1.00 69.88 109 GLY A C 1
ATOM 885 O O . GLY A 1 109 ? 2.956 -18.357 -8.090 1.00 69.88 109 GLY A O 1
ATOM 886 N N . GLY A 1 110 ? 4.893 -19.367 -7.549 1.00 63.69 110 GLY A N 1
ATOM 887 C CA . GLY A 1 110 ? 5.264 -19.826 -8.889 1.00 63.69 110 GLY A CA 1
ATOM 888 C C . GLY A 1 110 ? 6.493 -19.082 -9.415 1.00 63.69 110 GLY A C 1
ATOM 889 O O . GLY A 1 110 ? 6.651 -17.885 -9.208 1.00 63.69 110 GLY A O 1
ATOM 890 N N . ARG A 1 111 ? 7.406 -19.797 -10.081 1.00 68.38 111 ARG A N 1
ATOM 891 C CA . ARG A 1 111 ? 8.531 -19.178 -10.795 1.00 68.38 111 ARG A CA 1
ATOM 892 C C . ARG A 1 111 ? 8.123 -19.046 -12.259 1.00 68.38 111 ARG A C 1
ATOM 894 O O . ARG A 1 111 ? 8.082 -20.073 -12.935 1.00 68.38 111 ARG A O 1
ATOM 901 N N . PRO A 1 112 ? 7.782 -17.849 -12.762 1.00 61.31 112 PRO A N 1
ATOM 902 C CA . PRO A 1 112 ? 7.422 -17.697 -14.166 1.00 61.31 112 PRO A CA 1
ATOM 903 C C . PRO A 1 112 ? 8.643 -18.039 -15.028 1.00 61.31 112 PRO A C 1
ATOM 905 O O . PRO A 1 112 ? 9.676 -17.380 -14.918 1.00 61.31 112 PRO A O 1
ATOM 908 N N . THR A 1 113 ? 8.546 -19.087 -15.849 1.00 63.44 113 THR A N 1
ATOM 909 C CA . THR A 1 113 ? 9.672 -19.619 -16.640 1.00 63.44 113 THR A CA 1
ATOM 910 C C . THR A 1 113 ? 9.690 -19.139 -18.088 1.00 63.44 113 THR A C 1
ATOM 912 O O . THR A 1 113 ? 10.745 -19.181 -18.718 1.00 63.44 113 THR A O 1
ATOM 915 N N . ALA A 1 114 ? 8.559 -18.674 -18.622 1.00 73.50 114 ALA A N 1
ATOM 916 C CA . ALA A 1 114 ? 8.480 -18.184 -19.993 1.00 73.50 114 ALA A CA 1
ATOM 917 C C . ALA A 1 114 ? 9.036 -16.757 -20.106 1.00 73.50 114 ALA A C 1
ATOM 919 O O . ALA A 1 114 ? 8.771 -15.900 -19.262 1.00 73.50 114 ALA A O 1
ATOM 920 N N . PHE A 1 115 ? 9.809 -16.511 -21.163 1.00 79.50 115 PHE A N 1
ATOM 921 C CA . PHE A 1 115 ? 10.168 -15.159 -21.574 1.00 79.50 115 PHE A CA 1
ATOM 922 C C . PHE A 1 115 ? 8.916 -14.437 -22.085 1.00 79.50 115 PHE A C 1
ATOM 924 O O . PHE A 1 115 ? 8.157 -14.999 -22.874 1.00 79.50 115 PHE A O 1
ATOM 931 N N . GLU A 1 116 ? 8.725 -13.191 -21.657 1.00 85.31 116 GLU A N 1
ATOM 932 C CA . GLU A 1 116 ? 7.645 -12.320 -22.120 1.00 85.31 116 GLU A CA 1
ATOM 933 C C . GLU A 1 116 ? 8.248 -10.974 -22.535 1.00 85.31 116 GLU A C 1
ATOM 935 O O . GLU A 1 116 ? 9.065 -10.432 -21.787 1.00 85.31 116 GLU A O 1
ATOM 940 N N . PRO A 1 117 ? 7.873 -10.425 -23.704 1.00 87.38 117 PRO A N 1
ATOM 941 C CA . PRO A 1 117 ? 8.407 -9.150 -24.158 1.00 87.38 117 PRO A CA 1
ATOM 942 C C . PRO A 1 117 ? 8.000 -8.015 -23.211 1.00 87.38 117 PRO A C 1
ATOM 944 O O . PRO A 1 117 ? 6.882 -7.979 -22.689 1.00 87.38 117 PRO A O 1
ATOM 947 N N . LEU A 1 118 ? 8.918 -7.068 -23.013 1.00 91.12 118 LEU A N 1
ATOM 948 C CA . LEU A 1 118 ? 8.657 -5.854 -22.245 1.00 91.12 118 LEU A CA 1
ATOM 949 C C . LEU A 1 118 ? 7.643 -4.956 -22.968 1.00 91.12 118 LEU A C 1
ATOM 951 O O . LEU A 1 118 ? 7.547 -4.960 -24.197 1.00 91.12 118 LEU A O 1
ATOM 955 N N . ALA A 1 119 ? 6.898 -4.168 -22.192 1.00 89.31 119 ALA A N 1
ATOM 956 C CA . ALA A 1 119 ? 6.026 -3.127 -22.718 1.00 89.31 119 ALA A CA 1
ATOM 957 C C . ALA A 1 119 ? 6.830 -2.129 -23.563 1.00 89.31 119 ALA A C 1
ATOM 959 O O . ALA A 1 119 ? 7.898 -1.682 -23.153 1.00 89.31 119 ALA A O 1
ATOM 960 N N . THR A 1 120 ? 6.294 -1.777 -24.732 1.00 81.06 120 THR A N 1
ATOM 961 C CA . THR A 1 120 ? 7.014 -0.979 -25.732 1.00 81.06 120 THR A CA 1
ATOM 962 C C . THR A 1 120 ? 7.090 0.503 -25.399 1.00 81.06 120 THR A C 1
ATOM 964 O O . THR A 1 120 ? 8.048 1.142 -25.804 1.00 81.06 120 THR A O 1
ATOM 967 N N . ASP A 1 121 ? 6.088 1.056 -24.709 1.00 91.12 121 ASP A N 1
ATOM 968 C CA . ASP A 1 121 ? 6.104 2.450 -24.257 1.00 91.12 121 ASP A CA 1
ATOM 969 C C . ASP A 1 121 ? 6.546 2.472 -22.799 1.00 91.12 121 ASP A C 1
ATOM 971 O O . ASP A 1 121 ? 5.785 2.076 -21.924 1.00 91.12 121 ASP A O 1
ATOM 975 N N . GLY A 1 122 ? 7.780 2.885 -22.518 1.00 90.94 122 GLY A N 1
ATOM 976 C CA . GLY A 1 122 ? 8.277 2.915 -21.138 1.00 90.94 122 GLY A CA 1
ATOM 977 C C . GLY A 1 122 ? 7.883 4.160 -20.345 1.00 90.94 122 GLY A C 1
ATOM 978 O O . GLY A 1 122 ? 8.036 4.187 -19.118 1.00 90.94 122 GLY A O 1
ATOM 979 N N . ARG A 1 123 ? 7.321 5.175 -21.015 1.00 95.50 123 ARG A N 1
ATOM 980 C CA . ARG A 1 123 ? 7.034 6.487 -20.419 1.00 95.50 123 ARG A CA 1
ATOM 981 C C . ARG A 1 123 ? 5.989 6.411 -19.316 1.00 95.50 123 ARG A C 1
ATOM 983 O O . ARG A 1 123 ? 6.025 7.238 -18.410 1.00 95.50 123 ARG A O 1
ATOM 990 N N . PHE A 1 124 ? 5.087 5.425 -19.343 1.00 96.81 124 PHE A N 1
ATOM 991 C CA . PHE A 1 124 ? 4.099 5.261 -18.271 1.00 96.81 124 PHE A CA 1
ATOM 992 C C . PHE A 1 124 ? 4.767 5.062 -16.902 1.00 96.81 124 PHE A C 1
ATOM 994 O O . PHE A 1 124 ? 4.277 5.587 -15.907 1.00 96.81 124 PHE A O 1
ATOM 1001 N N . SER A 1 125 ? 5.900 4.352 -16.844 1.00 96.38 125 SER A N 1
ATOM 1002 C CA . SER A 1 125 ? 6.616 4.082 -15.591 1.00 96.38 125 SER A CA 1
ATOM 1003 C C . SER A 1 125 ? 7.347 5.323 -15.056 1.00 96.38 125 SER A C 1
ATOM 1005 O O . SER A 1 125 ? 7.416 5.533 -13.843 1.00 96.38 125 SER A O 1
ATOM 1007 N N . GLU A 1 126 ? 7.825 6.190 -15.955 1.00 95.62 126 GLU A N 1
ATOM 1008 C CA . GLU A 1 126 ? 8.397 7.503 -15.628 1.00 95.62 126 GLU A CA 1
ATOM 1009 C C . GLU A 1 126 ? 7.324 8.449 -15.086 1.00 95.62 126 GLU A C 1
ATOM 1011 O O . GLU A 1 126 ? 7.479 9.006 -14.002 1.00 95.62 126 GLU A O 1
ATOM 1016 N N . LEU A 1 127 ? 6.202 8.570 -15.803 1.00 97.94 127 LEU A N 1
ATOM 1017 C CA . LEU A 1 127 ? 5.053 9.384 -15.400 1.00 97.94 127 LEU A CA 1
ATOM 1018 C C . LEU A 1 127 ? 4.480 8.924 -14.061 1.00 97.94 127 LEU A C 1
ATOM 1020 O O . LEU A 1 127 ? 4.152 9.746 -13.209 1.00 97.94 127 LEU A O 1
ATOM 1024 N N . PHE A 1 128 ? 4.403 7.610 -13.854 1.00 98.00 128 PHE A N 1
ATOM 1025 C CA . PHE A 1 128 ? 4.014 7.030 -12.579 1.00 98.00 128 PHE A CA 1
ATOM 1026 C C . PHE A 1 128 ? 4.965 7.479 -11.463 1.00 98.00 128 PHE A C 1
ATOM 1028 O O . PHE A 1 128 ? 4.516 8.057 -10.472 1.00 98.00 128 PHE A O 1
ATOM 1035 N N . SER A 1 129 ? 6.277 7.301 -11.647 1.00 97.06 129 SER A N 1
ATOM 1036 C CA . SER A 1 129 ? 7.282 7.725 -10.666 1.00 97.06 129 SER A CA 1
ATOM 1037 C C . SER A 1 129 ? 7.213 9.221 -10.340 1.00 97.06 129 SER A C 1
ATOM 1039 O O . SER A 1 129 ? 7.182 9.601 -9.163 1.00 97.06 129 SER A O 1
ATOM 1041 N N . ASP A 1 130 ? 7.133 10.072 -11.366 1.00 97.44 130 ASP A N 1
ATOM 1042 C CA . ASP A 1 130 ? 7.035 11.529 -11.224 1.00 97.44 130 ASP A CA 1
ATOM 1043 C C . ASP A 1 130 ? 5.730 11.930 -10.519 1.00 97.44 130 ASP A C 1
ATOM 1045 O O . ASP A 1 130 ? 5.720 12.821 -9.660 1.00 97.44 130 ASP A O 1
ATOM 1049 N N . GLY A 1 131 ? 4.636 11.230 -10.833 1.00 97.94 131 GLY A N 1
ATOM 1050 C CA . GLY A 1 131 ? 3.337 11.382 -10.190 1.00 97.94 131 GLY A CA 1
ATOM 1051 C C . GLY A 1 131 ? 3.416 11.137 -8.686 1.00 97.94 131 GLY A C 1
ATOM 1052 O O . GLY A 1 131 ? 3.051 12.016 -7.903 1.00 97.94 131 GLY A O 1
ATOM 1053 N N . LEU A 1 132 ? 3.981 10.000 -8.262 1.00 96.94 132 LEU A N 1
ATOM 1054 C CA . LEU A 1 132 ? 4.217 9.715 -6.840 1.00 96.94 132 LEU A CA 1
ATOM 1055 C C . LEU A 1 132 ? 5.142 10.744 -6.181 1.00 96.94 132 LEU A C 1
ATOM 1057 O O . LEU A 1 132 ? 4.903 11.152 -5.043 1.00 96.94 132 LEU A O 1
ATOM 1061 N N . GLY A 1 133 ? 6.196 11.172 -6.884 1.00 96.25 133 GLY A N 1
ATOM 1062 C CA . GLY A 1 133 ? 7.131 12.190 -6.398 1.00 96.25 133 GLY A CA 1
ATOM 1063 C C . GLY A 1 133 ? 6.469 13.545 -6.132 1.00 96.25 133 GLY A C 1
ATOM 1064 O O . GLY A 1 133 ? 6.924 14.294 -5.268 1.00 96.25 133 GLY A O 1
ATOM 1065 N N . SER A 1 134 ? 5.364 13.829 -6.822 1.00 97.06 134 SER A N 1
ATOM 1066 C CA . SER A 1 134 ? 4.639 15.099 -6.749 1.00 97.06 134 SER A CA 1
ATOM 1067 C C . SER A 1 134 ? 3.457 15.084 -5.772 1.00 97.06 134 SER A C 1
ATOM 1069 O O . SER A 1 134 ? 2.904 16.145 -5.492 1.00 97.06 134 SER A O 1
ATOM 1071 N N . LEU A 1 135 ? 3.067 13.928 -5.211 1.00 95.25 135 LEU A N 1
ATOM 1072 C CA . LEU A 1 135 ? 1.855 13.789 -4.380 1.00 95.25 135 LEU A CA 1
ATOM 1073 C C . LEU A 1 135 ? 1.779 14.794 -3.222 1.00 95.25 135 LEU A C 1
ATOM 1075 O O . LEU A 1 135 ? 0.708 15.319 -2.933 1.00 95.25 135 LEU A O 1
ATOM 1079 N N . LYS A 1 136 ? 2.910 15.060 -2.557 1.00 92.75 136 LYS A N 1
ATOM 1080 C CA . LYS A 1 136 ? 2.973 15.967 -1.398 1.00 92.75 136 LYS A CA 1
ATOM 1081 C C . LYS A 1 136 ? 3.180 17.430 -1.785 1.00 92.75 136 LYS A C 1
ATOM 1083 O O . LYS A 1 136 ? 2.690 18.313 -1.092 1.00 92.75 136 LYS A O 1
ATOM 1088 N N . THR A 1 137 ? 3.949 17.688 -2.838 1.00 96.44 137 THR A N 1
ATOM 1089 C CA . THR A 1 137 ? 4.412 19.037 -3.202 1.00 96.44 137 THR A CA 1
ATOM 1090 C C . THR A 1 137 ? 3.494 19.718 -4.207 1.00 96.44 137 THR A C 1
ATOM 1092 O O . THR A 1 137 ? 3.318 20.931 -4.151 1.00 96.44 137 THR A O 1
ATOM 1095 N N . ASN A 1 138 ? 2.899 18.952 -5.123 1.00 97.50 138 ASN A N 1
ATOM 1096 C CA . ASN A 1 138 ? 1.994 19.448 -6.148 1.00 97.50 138 ASN A CA 1
ATOM 1097 C C . ASN A 1 138 ? 0.943 18.378 -6.519 1.00 97.50 138 ASN A C 1
ATOM 1099 O O . ASN A 1 138 ? 1.085 17.688 -7.533 1.00 97.50 138 ASN A O 1
ATOM 1103 N N . PRO A 1 139 ? -0.139 18.252 -5.724 1.00 96.75 139 PRO A N 1
ATOM 1104 C CA . PRO A 1 139 ? -1.188 17.253 -5.944 1.00 96.75 139 PRO A CA 1
ATOM 1105 C C . PRO A 1 139 ? -1.870 17.354 -7.317 1.00 96.75 139 PRO A C 1
ATOM 1107 O O . PRO A 1 139 ? -2.284 16.344 -7.882 1.00 96.75 139 PRO A O 1
ATOM 1110 N N . ALA A 1 140 ? -1.971 18.563 -7.882 1.00 97.56 140 ALA A N 1
ATOM 1111 C CA . ALA A 1 140 ? -2.551 18.771 -9.207 1.00 97.56 140 ALA A CA 1
ATOM 1112 C C . ALA A 1 140 ? -1.651 18.194 -10.311 1.00 97.56 140 ALA A C 1
ATOM 1114 O O . ALA A 1 140 ? -2.134 17.457 -11.170 1.00 97.56 140 ALA A O 1
ATOM 1115 N N . ALA A 1 141 ? -0.341 18.462 -10.254 1.00 98.12 141 ALA A N 1
ATOM 1116 C CA . ALA A 1 141 ? 0.619 17.857 -11.176 1.00 98.12 141 ALA A CA 1
ATOM 1117 C C . ALA A 1 141 ? 0.681 16.333 -11.005 1.00 98.12 141 ALA A C 1
ATOM 1119 O O . ALA A 1 141 ? 0.670 15.614 -12.002 1.00 98.12 141 ALA A O 1
ATOM 1120 N N . ALA A 1 142 ? 0.668 15.840 -9.760 1.00 98.25 142 ALA A N 1
ATOM 1121 C CA . ALA A 1 142 ? 0.619 14.409 -9.467 1.00 98.25 142 ALA A CA 1
ATOM 1122 C C . ALA A 1 142 ? -0.574 13.731 -10.151 1.00 98.25 142 ALA A C 1
ATOM 1124 O O . ALA A 1 142 ? -0.410 12.702 -10.801 1.00 98.25 142 ALA A O 1
ATOM 1125 N N . ARG A 1 143 ? -1.765 14.340 -10.066 1.00 98.38 143 ARG A N 1
ATOM 1126 C CA . ARG A 1 143 ? -2.972 13.832 -10.728 1.00 98.38 143 ARG A CA 1
ATOM 1127 C C . ARG A 1 143 ? -2.796 13.736 -12.240 1.00 98.38 143 ARG A C 1
ATOM 1129 O O . ARG A 1 143 ? -3.097 12.692 -12.806 1.00 98.38 143 ARG A O 1
ATOM 1136 N N . THR A 1 144 ? -2.304 14.796 -12.882 1.00 98.56 144 THR A N 1
ATOM 1137 C CA . THR A 1 144 ? -2.075 14.809 -14.336 1.00 98.56 144 THR A CA 1
ATOM 1138 C C . THR A 1 144 ? -1.100 13.712 -14.754 1.00 98.56 144 THR A C 1
ATOM 1140 O O . THR A 1 144 ? -1.414 12.923 -15.640 1.00 98.56 144 THR A O 1
ATOM 1143 N N . LEU A 1 145 ? 0.037 13.601 -14.062 1.00 98.69 145 LEU A N 1
ATOM 1144 C CA . LEU A 1 145 ? 1.062 12.594 -14.342 1.00 98.69 145 LEU A CA 1
ATOM 1145 C C . LEU A 1 145 ? 0.525 11.165 -14.185 1.00 98.69 145 LEU A C 1
ATOM 1147 O O . LEU A 1 145 ? 0.767 10.320 -15.041 1.00 98.69 145 LEU A O 1
ATOM 1151 N N . LEU A 1 146 ? -0.254 10.898 -13.133 1.00 98.56 146 LEU A N 1
ATOM 1152 C CA . LEU A 1 146 ? -0.863 9.584 -12.918 1.00 98.56 146 LEU A CA 1
ATOM 1153 C C . LEU A 1 146 ? -1.944 9.260 -13.962 1.00 98.56 146 LEU A C 1
ATOM 1155 O O . LEU A 1 146 ? -2.045 8.113 -14.389 1.00 98.56 146 LEU A O 1
ATOM 1159 N N . LEU A 1 147 ? -2.735 10.242 -14.408 1.00 98.56 147 LEU A N 1
ATOM 1160 C CA . LEU A 1 147 ? -3.706 10.046 -15.493 1.00 98.56 147 LEU A CA 1
ATOM 1161 C C . LEU A 1 147 ? -3.015 9.750 -16.830 1.00 98.56 147 LEU A C 1
ATOM 1163 O O . LEU A 1 147 ? -3.459 8.869 -17.567 1.00 98.56 147 LEU A O 1
ATOM 1167 N N . ASP A 1 148 ? -1.917 10.443 -17.133 1.00 98.38 148 ASP A N 1
ATOM 1168 C CA . ASP A 1 148 ? -1.108 10.146 -18.315 1.00 98.38 148 ASP A CA 1
ATOM 1169 C C . ASP A 1 148 ? -0.423 8.778 -18.212 1.00 98.38 148 ASP A C 1
ATOM 1171 O O . ASP A 1 148 ? -0.358 8.059 -19.211 1.00 98.38 148 ASP A O 1
ATOM 1175 N N . ALA A 1 149 ? 0.015 8.374 -17.014 1.00 97.88 149 ALA A N 1
ATOM 1176 C CA . ALA A 1 149 ? 0.519 7.025 -16.774 1.00 97.88 149 ALA A CA 1
ATOM 1177 C C . ALA A 1 149 ? -0.553 5.972 -17.096 1.00 97.88 149 ALA A C 1
ATOM 1179 O O . ALA A 1 149 ? -0.270 5.068 -17.871 1.00 97.88 149 ALA A O 1
ATOM 1180 N N . VAL A 1 150 ? -1.793 6.127 -16.607 1.00 97.31 150 VAL A N 1
ATOM 1181 C CA . VAL A 1 150 ? -2.920 5.228 -16.949 1.00 97.31 150 VAL A CA 1
ATOM 1182 C C . VAL A 1 150 ? -3.145 5.154 -18.461 1.00 97.31 150 VAL A C 1
ATOM 1184 O O . VAL A 1 150 ? -3.372 4.077 -18.999 1.00 97.31 150 VAL A O 1
ATOM 1187 N N . ARG A 1 151 ? -3.078 6.290 -19.165 1.00 97.25 151 ARG A N 1
ATOM 1188 C CA . ARG A 1 151 ? -3.333 6.356 -20.612 1.00 97.25 151 ARG A CA 1
ATOM 1189 C C . ARG A 1 151 ? -2.290 5.603 -21.445 1.00 97.25 151 ARG A C 1
ATOM 1191 O O . ARG A 1 151 ? -2.632 5.108 -22.515 1.00 97.25 151 ARG A O 1
ATOM 1198 N N . LEU A 1 152 ? -1.033 5.585 -21.002 1.00 96.62 152 LEU A N 1
ATOM 1199 C CA . LEU A 1 152 ? 0.074 4.935 -21.715 1.00 96.62 152 LEU A CA 1
ATOM 1200 C C . LEU A 1 152 ? 0.355 3.510 -21.230 1.00 96.62 152 LEU A C 1
ATOM 1202 O O . LEU A 1 152 ? 1.012 2.742 -21.929 1.00 96.62 152 LEU A O 1
ATOM 1206 N N . ALA A 1 153 ? -0.094 3.172 -20.026 1.00 95.62 153 ALA A N 1
ATOM 1207 C CA . ALA A 1 153 ? 0.217 1.907 -19.399 1.00 95.62 153 ALA A CA 1
ATOM 1208 C C . ALA A 1 153 ? -0.471 0.710 -20.074 1.00 95.62 153 ALA A C 1
ATOM 1210 O O . ALA A 1 153 ? -1.575 0.831 -20.612 1.00 95.62 153 ALA A O 1
ATOM 1211 N N . PRO A 1 154 ? 0.135 -0.485 -19.976 1.00 95.75 154 PRO A N 1
ATOM 1212 C CA . PRO A 1 154 ? -0.574 -1.739 -20.186 1.00 95.75 154 PRO A CA 1
ATOM 1213 C C . PRO A 1 154 ? -1.824 -1.840 -19.300 1.00 95.75 154 PRO A C 1
ATOM 1215 O O . PRO A 1 154 ? -1.822 -1.385 -18.159 1.00 95.75 154 PRO A O 1
ATOM 1218 N N . ALA A 1 155 ? -2.874 -2.494 -19.803 1.00 93.12 155 ALA A N 1
ATOM 1219 C CA . ALA A 1 155 ? -4.155 -2.617 -19.098 1.00 93.12 155 ALA A CA 1
ATOM 1220 C C . ALA A 1 155 ? -4.062 -3.362 -17.753 1.00 93.12 155 ALA A C 1
ATOM 1222 O O . ALA A 1 155 ? -4.945 -3.212 -16.918 1.00 93.12 155 ALA A O 1
ATOM 1223 N N . ASP A 1 156 ? -3.007 -4.155 -17.550 1.00 92.44 156 ASP A N 1
ATOM 1224 C CA . ASP A 1 156 ? -2.729 -4.876 -16.308 1.00 92.44 156 ASP A CA 1
ATOM 1225 C C . ASP A 1 156 ? -1.879 -4.073 -15.309 1.00 92.44 156 ASP A C 1
ATOM 1227 O O . ASP A 1 156 ? -1.395 -4.653 -14.347 1.00 92.44 156 ASP A O 1
ATOM 1231 N N . PHE A 1 157 ? -1.664 -2.768 -15.529 1.00 95.00 157 PHE A N 1
ATOM 1232 C CA . PHE A 1 157 ? -0.960 -1.904 -14.580 1.00 95.00 157 PHE A CA 1
ATOM 1233 C C . PHE A 1 157 ? -1.939 -1.125 -13.690 1.00 95.00 157 PHE A C 1
ATOM 1235 O O . PHE A 1 157 ? -2.425 -0.045 -14.033 1.00 95.00 157 PHE A O 1
ATOM 1242 N N . GLU A 1 158 ? -2.228 -1.687 -12.524 1.00 94.81 158 GLU A N 1
ATOM 1243 C CA . GLU A 1 158 ? -3.214 -1.210 -11.560 1.00 94.81 158 GLU A CA 1
ATOM 1244 C C . GLU A 1 158 ? -2.720 -0.060 -10.671 1.00 94.81 158 GLU A C 1
ATOM 1246 O O . GLU A 1 158 ? -3.527 0.773 -10.247 1.00 94.81 158 GLU A O 1
ATOM 1251 N N . ASP A 1 159 ? -1.415 0.023 -10.392 1.00 94.75 159 ASP A N 1
ATOM 1252 C CA . ASP A 1 159 ? -0.874 0.931 -9.369 1.00 94.75 159 ASP A CA 1
ATOM 1253 C C . ASP A 1 159 ? -1.277 2.407 -9.539 1.00 94.75 159 ASP A C 1
ATOM 1255 O O . ASP A 1 159 ? -1.644 3.046 -8.542 1.00 94.75 159 ASP A O 1
ATOM 1259 N N . PRO A 1 160 ? -1.273 3.004 -10.752 1.00 96.88 160 PRO A N 1
ATOM 1260 C CA . PRO A 1 160 ? -1.716 4.385 -10.915 1.00 96.88 160 PRO A CA 1
ATOM 1261 C C . PRO A 1 160 ? -3.170 4.599 -10.472 1.00 96.88 160 PRO A C 1
ATOM 1263 O O . PRO A 1 160 ? -3.492 5.657 -9.928 1.00 96.88 160 PRO A O 1
ATOM 1266 N N . HIS A 1 161 ? -4.048 3.601 -10.637 1.00 98.12 161 HIS A N 1
ATOM 1267 C CA . HIS A 1 161 ? -5.424 3.676 -10.146 1.00 98.12 161 HIS A CA 1
ATOM 1268 C C . HIS A 1 161 ? -5.467 3.724 -8.619 1.00 98.12 161 HIS A C 1
ATOM 1270 O O . HIS A 1 161 ? -6.220 4.528 -8.070 1.00 98.12 161 HIS A O 1
ATOM 1276 N N . TYR A 1 162 ? -4.635 2.944 -7.923 1.00 97.56 162 TYR A N 1
ATOM 1277 C CA . TYR A 1 162 ? -4.560 2.996 -6.461 1.00 97.56 162 TYR A CA 1
ATOM 1278 C C . TYR A 1 162 ? -4.172 4.397 -5.975 1.00 97.56 162 TYR A C 1
ATOM 1280 O O . TYR A 1 162 ? -4.852 4.970 -5.119 1.00 97.56 162 TYR A O 1
ATOM 1288 N N . TRP A 1 163 ? -3.134 4.994 -6.564 1.00 97.75 163 TRP A N 1
ATOM 1289 C CA . TRP A 1 163 ? -2.658 6.318 -6.157 1.00 97.75 163 TRP A CA 1
ATOM 1290 C C . TRP A 1 163 ? -3.606 7.454 -6.547 1.00 97.75 163 TRP A C 1
ATOM 1292 O O . TRP A 1 163 ? -3.778 8.387 -5.762 1.00 97.75 163 TRP A O 1
ATOM 1302 N N . LEU A 1 164 ? -4.291 7.362 -7.693 1.00 98.56 164 LEU A N 1
ATOM 1303 C CA . LEU A 1 164 ? -5.383 8.280 -8.040 1.00 98.56 164 LEU A CA 1
ATOM 1304 C C . LEU A 1 164 ? -6.538 8.179 -7.038 1.00 98.56 164 LEU A C 1
ATOM 1306 O O . LEU A 1 164 ? -7.076 9.203 -6.624 1.00 98.56 164 LEU A O 1
ATOM 1310 N N . GLY A 1 165 ? -6.890 6.964 -6.608 1.00 98.44 165 GLY A N 1
ATOM 1311 C CA . GLY A 1 165 ? -7.918 6.752 -5.591 1.00 98.44 165 GLY A CA 1
ATOM 1312 C C . GLY A 1 165 ? -7.521 7.314 -4.227 1.00 98.44 165 GLY A C 1
ATOM 1313 O O . GLY A 1 165 ? -8.328 7.964 -3.563 1.00 98.44 165 GLY A O 1
ATOM 1314 N N . TRP A 1 166 ? -6.261 7.121 -3.825 1.00 97.19 166 TRP A N 1
ATOM 1315 C CA . TRP A 1 166 ? -5.710 7.700 -2.599 1.00 97.19 166 TRP A CA 1
ATOM 1316 C C . TRP A 1 166 ? -5.735 9.231 -2.639 1.00 97.19 166 TRP A C 1
ATOM 1318 O O . TRP A 1 166 ? -6.182 9.869 -1.684 1.00 97.19 1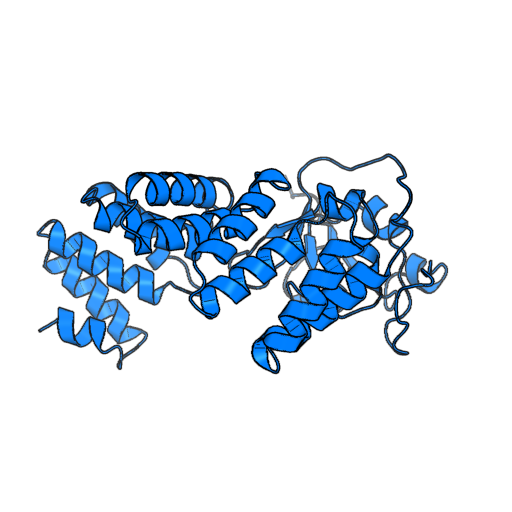66 TRP A O 1
ATOM 1328 N N . LEU A 1 167 ? -5.321 9.817 -3.764 1.00 97.88 167 LEU A N 1
ATOM 1329 C CA . LEU A 1 167 ? -5.320 11.261 -3.961 1.00 97.88 167 LEU A CA 1
ATOM 1330 C C . LEU A 1 167 ? -6.741 11.835 -3.901 1.00 97.88 167 LEU A C 1
ATOM 1332 O O . LEU A 1 167 ? -6.974 12.777 -3.143 1.00 97.88 167 LEU A O 1
ATOM 1336 N N . ALA A 1 168 ? -7.694 11.230 -4.613 1.00 98.38 168 ALA A N 1
ATOM 1337 C CA . ALA A 1 168 ? -9.099 11.632 -4.585 1.00 98.38 168 ALA A CA 1
ATOM 1338 C C . ALA A 1 168 ? -9.678 11.563 -3.160 1.00 98.38 168 ALA A C 1
ATOM 1340 O O . ALA A 1 168 ? -10.287 12.524 -2.689 1.00 98.38 168 ALA A O 1
ATOM 1341 N N . ALA A 1 169 ? -9.391 10.485 -2.418 1.00 97.38 169 ALA A N 1
ATOM 1342 C CA . ALA A 1 169 ? -9.826 10.345 -1.028 1.00 97.38 169 ALA A CA 1
ATOM 1343 C C . ALA A 1 169 ? -9.250 11.447 -0.123 1.00 97.38 169 ALA A C 1
ATOM 1345 O O . ALA A 1 169 ? -9.971 11.991 0.714 1.00 97.38 169 ALA A O 1
ATOM 1346 N N . SER A 1 170 ? -7.973 11.808 -0.305 1.00 95.31 170 SER A N 1
ATOM 1347 C CA . SER A 1 170 ? -7.325 12.888 0.456 1.00 95.31 170 SER A CA 1
ATOM 1348 C C . SER A 1 170 ? -7.925 14.270 0.173 1.00 95.31 170 SER A C 1
ATOM 1350 O O . SER A 1 170 ? -7.899 15.146 1.033 1.00 95.31 170 SER A O 1
ATOM 1352 N N . GLN A 1 171 ? -8.505 14.447 -1.016 1.00 95.56 171 GLN A N 1
ATOM 1353 C CA . GLN A 1 171 ? -9.183 15.670 -1.447 1.00 95.56 171 GLN A CA 1
ATOM 1354 C C . GLN A 1 171 ? -10.679 15.669 -1.098 1.00 95.56 171 GLN A C 1
ATOM 1356 O O . GLN A 1 171 ? -11.365 16.660 -1.336 1.00 95.56 171 GLN A O 1
ATOM 1361 N N . GLY A 1 172 ? -11.191 14.578 -0.520 1.00 96.12 172 GLY A N 1
ATOM 1362 C CA . GLY A 1 172 ? -12.602 14.427 -0.171 1.00 96.12 172 GLY A CA 1
ATOM 1363 C C . GLY A 1 172 ? -13.506 13.980 -1.323 1.00 96.12 172 GLY A C 1
ATOM 1364 O O . GLY A 1 172 ? -14.711 13.858 -1.109 1.00 96.12 172 GLY A O 1
ATOM 1365 N N . ASP A 1 173 ? -12.962 13.685 -2.509 1.00 97.69 173 ASP A N 1
ATOM 1366 C CA . ASP A 1 173 ? -13.725 13.096 -3.614 1.00 97.69 173 ASP A CA 1
ATOM 1367 C C . ASP A 1 173 ? -13.870 11.581 -3.407 1.00 97.69 173 ASP A C 1
ATOM 1369 O O . ASP A 1 173 ? -13.125 10.750 -3.934 1.00 97.69 173 ASP A O 1
ATOM 1373 N N . GLU A 1 174 ? -14.840 11.211 -2.573 1.00 96.94 174 GLU A N 1
ATOM 1374 C CA . GLU A 1 174 ? -15.124 9.812 -2.245 1.00 96.94 174 GLU A CA 1
ATOM 1375 C C . GLU A 1 174 ? -15.652 9.007 -3.438 1.00 96.94 174 GLU A C 1
ATOM 1377 O O . GLU A 1 174 ? -15.480 7.785 -3.475 1.00 96.94 174 GLU A O 1
ATOM 1382 N N . ALA A 1 175 ? -16.298 9.671 -4.401 1.00 98.00 175 ALA A N 1
ATOM 1383 C CA . ALA A 1 175 ? -16.875 9.019 -5.568 1.00 98.00 175 ALA A CA 1
ATOM 1384 C C . ALA A 1 175 ? -15.771 8.558 -6.525 1.00 98.00 175 ALA A C 1
ATOM 1386 O O . ALA A 1 175 ? -15.720 7.368 -6.860 1.00 98.00 175 ALA A O 1
ATOM 1387 N N . GLU A 1 176 ? -14.847 9.457 -6.891 1.00 98.31 176 GLU A N 1
ATOM 1388 C CA . GLU A 1 176 ? -13.679 9.085 -7.691 1.00 98.31 176 GLU A CA 1
ATOM 1389 C C . GLU A 1 176 ? -12.810 8.079 -6.927 1.00 98.31 176 GLU A C 1
ATOM 1391 O O . GLU A 1 176 ? -12.435 7.050 -7.491 1.00 98.31 176 GLU A O 1
ATOM 1396 N N . ALA A 1 177 ? -12.551 8.306 -5.633 1.00 98.69 177 ALA A N 1
ATOM 1397 C CA . ALA A 1 177 ? -11.752 7.388 -4.826 1.00 98.69 177 ALA A CA 1
ATOM 1398 C C . ALA A 1 177 ? -12.294 5.955 -4.878 1.00 98.69 177 ALA A C 1
ATOM 1400 O O . ALA A 1 177 ? -11.560 5.007 -5.170 1.00 98.69 177 ALA A O 1
ATOM 1401 N N . ARG A 1 178 ? -13.603 5.794 -4.657 1.00 98.50 178 ARG A N 1
ATOM 1402 C CA . ARG A 1 178 ? -14.260 4.488 -4.712 1.00 98.50 178 ARG A CA 1
ATOM 1403 C C . ARG A 1 178 ? -14.157 3.859 -6.097 1.00 98.50 178 ARG A C 1
ATOM 1405 O O . ARG A 1 178 ? -13.843 2.675 -6.183 1.00 98.50 178 ARG A O 1
ATOM 1412 N N . GLN A 1 179 ? -14.413 4.619 -7.163 1.00 98.56 179 GLN A N 1
ATOM 1413 C CA . GLN A 1 179 ? -14.298 4.119 -8.536 1.00 98.56 179 GLN A CA 1
ATOM 1414 C C . GLN A 1 179 ? -12.881 3.607 -8.820 1.00 98.56 179 GLN A C 1
ATOM 1416 O O . GLN A 1 179 ? -12.710 2.517 -9.362 1.00 98.56 179 GLN A O 1
ATOM 1421 N N . ARG A 1 180 ? -11.862 4.367 -8.413 1.00 98.56 180 ARG A N 1
ATOM 1422 C CA . ARG A 1 180 ? -10.457 4.011 -8.616 1.00 98.56 180 ARG A CA 1
ATOM 1423 C C . ARG A 1 180 ? -10.057 2.761 -7.841 1.00 98.56 180 ARG A C 1
ATOM 1425 O O . ARG A 1 180 ? -9.470 1.865 -8.434 1.00 98.56 180 ARG A O 1
ATOM 1432 N N . PHE A 1 181 ? -10.424 2.643 -6.565 1.00 98.69 181 PHE A N 1
ATOM 1433 C CA . PHE A 1 181 ? -10.120 1.432 -5.794 1.00 98.69 181 PHE A CA 1
ATOM 1434 C C . PHE A 1 181 ? -10.875 0.194 -6.291 1.00 98.69 181 PHE A C 1
ATOM 1436 O O . PHE A 1 181 ? -10.340 -0.907 -6.202 1.00 98.69 181 PHE A O 1
ATOM 1443 N N . LEU A 1 182 ? -12.086 0.354 -6.838 1.00 98.50 182 LEU A N 1
ATOM 1444 C CA . LEU A 1 182 ? -12.789 -0.746 -7.501 1.00 98.50 182 LEU A CA 1
ATOM 1445 C C . LEU A 1 182 ? -12.056 -1.219 -8.760 1.00 98.50 182 LEU A C 1
ATOM 1447 O O . LEU A 1 182 ? -11.933 -2.422 -8.952 1.00 98.50 182 LEU A O 1
ATOM 1451 N N . GLN A 1 183 ? -11.521 -0.295 -9.564 1.00 98.19 183 GLN A N 1
ATOM 1452 C CA . GLN A 1 183 ? -10.694 -0.654 -10.719 1.00 98.19 183 GLN A CA 1
ATOM 1453 C C . GLN A 1 183 ? -9.443 -1.434 -10.297 1.00 98.19 183 GLN A C 1
ATOM 1455 O O . GLN A 1 183 ? -9.069 -2.392 -10.962 1.00 98.19 183 GLN A O 1
ATOM 1460 N N . VAL A 1 184 ? -8.820 -1.055 -9.177 1.00 97.50 184 VAL A N 1
ATOM 1461 C CA . VAL A 1 184 ? -7.654 -1.777 -8.648 1.00 97.50 184 VAL A CA 1
ATOM 1462 C C . VAL A 1 184 ? -8.005 -3.221 -8.315 1.00 97.50 184 VAL A C 1
ATOM 1464 O O . VAL A 1 184 ? -7.286 -4.107 -8.739 1.00 97.50 184 VAL A O 1
ATOM 1467 N N . ILE A 1 185 ? -9.102 -3.486 -7.596 1.00 96.81 185 ILE A N 1
ATOM 1468 C CA . ILE A 1 185 ? -9.449 -4.869 -7.215 1.00 96.81 185 ILE A CA 1
ATOM 1469 C C . ILE A 1 185 ? -10.030 -5.705 -8.367 1.00 96.81 185 ILE A C 1
ATOM 1471 O O . ILE A 1 185 ? -10.106 -6.924 -8.236 1.00 96.81 185 ILE A O 1
ATOM 1475 N N . ASP A 1 186 ? -10.462 -5.064 -9.457 1.00 96.81 186 ASP A N 1
ATOM 1476 C CA . ASP A 1 186 ? -10.854 -5.734 -10.704 1.00 96.81 186 ASP A CA 1
ATOM 1477 C C . ASP A 1 186 ? -9.621 -6.239 -11.468 1.00 96.81 186 ASP A C 1
ATOM 1479 O O . ASP A 1 186 ? -9.596 -7.376 -11.932 1.00 96.81 186 ASP A O 1
ATOM 1483 N N . LEU A 1 187 ? -8.564 -5.419 -11.521 1.00 94.06 187 LEU A N 1
ATOM 1484 C CA . LEU A 1 187 ? -7.279 -5.776 -12.129 1.00 94.06 187 LEU A CA 1
ATOM 1485 C C . LEU A 1 187 ? -6.442 -6.700 -11.231 1.00 94.06 187 LEU A C 1
ATOM 1487 O O . LEU A 1 187 ? -5.820 -7.641 -11.718 1.00 94.06 187 LEU A O 1
ATOM 1491 N N . GLU A 1 188 ? -6.454 -6.444 -9.922 1.00 92.19 188 GLU A N 1
ATOM 1492 C CA . GLU A 1 188 ? -5.648 -7.122 -8.909 1.00 92.19 188 GLU A CA 1
ATOM 1493 C C . GLU A 1 188 ? -6.508 -7.530 -7.686 1.00 92.19 188 GLU A C 1
ATOM 1495 O O . GLU A 1 188 ? -6.568 -6.828 -6.664 1.00 92.19 188 GLU A O 1
ATOM 1500 N N . PRO A 1 189 ? -7.198 -8.690 -7.751 1.00 93.25 189 PRO A N 1
ATOM 1501 C CA . PRO A 1 189 ? -8.123 -9.155 -6.709 1.00 93.25 189 PRO A CA 1
ATOM 1502 C C . PRO A 1 189 ? -7.500 -9.469 -5.338 1.00 93.25 189 PRO A C 1
ATOM 1504 O O . PRO A 1 189 ? -8.236 -9.755 -4.377 1.00 93.25 189 PRO A O 1
ATOM 1507 N N . GLU A 1 190 ? -6.172 -9.456 -5.219 1.00 91.19 190 GLU A N 1
ATOM 1508 C CA . GLU A 1 190 ? -5.425 -9.642 -3.973 1.00 91.19 190 GLU A CA 1
ATOM 1509 C C . GLU A 1 190 ? -4.775 -8.346 -3.460 1.00 91.19 190 GLU A C 1
ATOM 1511 O O . GLU A 1 190 ? -3.972 -8.381 -2.523 1.00 91.19 190 GLU A O 1
ATOM 1516 N N . HIS A 1 191 ? -5.175 -7.181 -3.981 1.00 91.75 191 HIS A N 1
ATOM 1517 C CA . HIS A 1 191 ? -4.674 -5.890 -3.514 1.00 91.75 191 HIS A CA 1
ATOM 1518 C C . HIS A 1 191 ? -5.222 -5.512 -2.121 1.00 91.75 191 HIS A C 1
ATOM 1520 O O . HIS A 1 191 ? -6.194 -4.762 -1.975 1.00 91.75 191 HIS A O 1
ATOM 1526 N N . ALA A 1 192 ? -4.566 -5.980 -1.054 1.00 91.88 192 ALA A N 1
ATOM 1527 C CA . ALA A 1 192 ? -5.012 -5.788 0.332 1.00 91.88 192 ALA A CA 1
ATOM 1528 C C . ALA A 1 192 ? -5.301 -4.318 0.693 1.00 91.88 192 ALA A C 1
ATOM 1530 O O . ALA A 1 192 ? -6.317 -4.021 1.323 1.00 91.88 192 ALA A O 1
ATOM 1531 N N . MET A 1 193 ? -4.446 -3.386 0.257 1.00 92.19 193 MET A N 1
ATOM 1532 C CA . MET A 1 193 ? -4.605 -1.969 0.594 1.00 92.19 193 MET A CA 1
ATOM 1533 C C . MET A 1 193 ? -5.829 -1.324 -0.074 1.00 92.19 193 MET A C 1
ATOM 1535 O O . MET A 1 193 ? -6.489 -0.496 0.544 1.00 92.19 193 MET A O 1
ATOM 1539 N N . ALA A 1 194 ? -6.210 -1.736 -1.288 1.00 96.06 194 ALA A N 1
ATOM 1540 C CA . ALA A 1 194 ? -7.405 -1.224 -1.955 1.00 96.06 194 ALA A CA 1
ATOM 1541 C C . ALA A 1 194 ? -8.672 -1.665 -1.207 1.00 96.06 194 ALA A C 1
ATOM 1543 O O . ALA A 1 194 ? -9.574 -0.857 -0.993 1.00 96.06 194 ALA A O 1
ATOM 1544 N N . TYR A 1 195 ? -8.701 -2.903 -0.698 1.00 97.88 195 TYR A N 1
ATOM 1545 C CA . TYR A 1 195 ? -9.763 -3.352 0.206 1.00 97.88 195 TYR A CA 1
ATOM 1546 C C . TYR A 1 195 ? -9.796 -2.561 1.522 1.00 97.88 195 TYR A C 1
ATOM 1548 O O . TYR A 1 195 ? -10.883 -2.209 1.978 1.00 97.88 195 TYR A O 1
ATOM 1556 N N . THR A 1 196 ? -8.643 -2.225 2.112 1.00 96.19 196 THR A N 1
ATOM 1557 C CA . THR A 1 196 ? -8.566 -1.345 3.297 1.00 96.19 196 THR A CA 1
ATOM 1558 C C . THR A 1 196 ? -9.154 0.042 3.009 1.00 96.19 196 THR A C 1
ATOM 1560 O O . THR A 1 196 ? -9.946 0.563 3.802 1.00 96.19 196 THR A O 1
ATOM 1563 N N . GLN A 1 197 ? -8.830 0.632 1.855 1.00 97.88 197 GLN A N 1
ATOM 1564 C CA . GLN A 1 197 ? -9.355 1.938 1.456 1.00 97.88 197 GLN A CA 1
ATOM 1565 C C . GLN A 1 197 ? -10.863 1.890 1.166 1.00 97.88 197 GLN A C 1
ATOM 1567 O O . GLN A 1 197 ? -11.603 2.755 1.634 1.00 97.88 197 GLN A O 1
ATOM 1572 N N . LEU A 1 198 ? -11.354 0.853 0.479 1.00 98.69 198 LEU A N 1
ATOM 1573 C CA . LEU A 1 198 ? -12.791 0.641 0.262 1.00 98.69 198 LEU A CA 1
ATOM 1574 C C . LEU A 1 198 ? -13.545 0.451 1.583 1.00 98.69 198 LEU A C 1
ATOM 1576 O O . LEU A 1 198 ? -14.598 1.057 1.770 1.00 98.69 198 LEU A O 1
ATOM 1580 N N . ALA A 1 199 ? -12.991 -0.322 2.523 1.00 98.50 199 ALA A N 1
ATOM 1581 C CA . ALA A 1 199 ? -13.559 -0.479 3.860 1.00 98.50 199 ALA A CA 1
ATOM 1582 C C . ALA A 1 199 ? -13.634 0.861 4.608 1.00 98.50 199 ALA A C 1
ATOM 1584 O O . ALA A 1 199 ? -14.626 1.141 5.278 1.00 98.50 199 ALA A O 1
ATOM 1585 N N . THR A 1 200 ? -12.620 1.713 4.444 1.00 98.19 200 THR A N 1
ATOM 1586 C CA . THR A 1 200 ? -12.587 3.066 5.015 1.00 98.19 200 THR A CA 1
ATOM 1587 C C . THR A 1 200 ? -13.686 3.958 4.446 1.00 98.19 200 THR A C 1
ATOM 1589 O O . THR A 1 200 ? -14.418 4.587 5.212 1.00 98.19 200 THR A O 1
ATOM 1592 N N . LEU A 1 201 ? -13.854 3.975 3.121 1.00 98.50 201 LEU A N 1
ATOM 1593 C CA . LEU A 1 201 ? -14.917 4.736 2.458 1.00 98.50 201 LEU A CA 1
ATOM 1594 C C . LEU A 1 201 ? -16.312 4.217 2.837 1.00 98.50 201 LEU A C 1
ATOM 1596 O O . LEU A 1 201 ? -17.229 5.000 3.079 1.00 98.50 201 LEU A O 1
ATOM 1600 N N . ASP A 1 202 ? -16.486 2.898 2.916 1.00 98.69 202 ASP A N 1
ATOM 1601 C CA . ASP A 1 202 ? -17.754 2.290 3.319 1.00 98.69 202 ASP A CA 1
ATOM 1602 C C . ASP A 1 202 ? -18.094 2.581 4.782 1.00 98.69 202 ASP A C 1
ATOM 1604 O O . ASP A 1 202 ? -19.249 2.885 5.081 1.00 98.69 202 ASP A O 1
ATOM 1608 N N . LEU A 1 203 ? -17.106 2.557 5.680 1.00 98.44 203 LEU A N 1
ATOM 1609 C CA . LEU A 1 203 ? -17.299 2.914 7.082 1.00 98.44 203 LEU A CA 1
ATOM 1610 C C . LEU A 1 203 ? -17.722 4.379 7.227 1.00 98.44 203 LEU A C 1
ATOM 1612 O O . LEU A 1 203 ? -18.687 4.665 7.932 1.00 98.44 203 LEU A O 1
ATOM 1616 N N . LYS A 1 204 ? -17.038 5.299 6.533 1.00 97.50 204 LYS A N 1
ATOM 1617 C CA . LYS A 1 204 ? -17.360 6.734 6.560 1.00 97.50 204 LYS A CA 1
ATOM 1618 C C . LYS A 1 204 ? -18.778 7.015 6.061 1.00 97.50 204 LYS A C 1
ATOM 1620 O O . LYS A 1 204 ? -19.473 7.852 6.626 1.00 97.50 204 LYS A O 1
ATOM 1625 N N . ALA A 1 205 ? -19.226 6.269 5.057 1.00 97.12 205 ALA A N 1
ATOM 1626 C CA . ALA A 1 205 ? -20.572 6.380 4.512 1.00 97.12 205 ALA A CA 1
ATOM 1627 C C . ALA A 1 205 ? -21.640 5.578 5.284 1.00 97.12 205 ALA A C 1
ATOM 1629 O O . ALA A 1 205 ? -22.770 5.460 4.811 1.00 97.12 205 ALA A O 1
ATOM 1630 N N . GLY A 1 206 ? -21.298 4.961 6.422 1.00 97.75 206 GLY A N 1
ATOM 1631 C CA . GLY A 1 206 ? -22.230 4.155 7.217 1.00 97.75 206 GLY A CA 1
ATOM 1632 C C . GLY A 1 206 ? -22.654 2.832 6.562 1.00 97.75 206 GLY A C 1
ATOM 1633 O O . GLY A 1 206 ? -23.574 2.171 7.039 1.00 97.75 206 GLY A O 1
ATOM 1634 N N . ARG A 1 207 ? -21.989 2.393 5.486 1.00 98.44 207 ARG A N 1
ATOM 1635 C CA . ARG A 1 207 ? -22.243 1.110 4.808 1.00 98.44 207 ARG A CA 1
ATOM 1636 C C . ARG A 1 207 ? -21.543 -0.034 5.544 1.00 98.44 207 ARG A C 1
ATOM 1638 O O . ARG A 1 207 ? -20.657 -0.694 5.001 1.00 98.44 207 ARG A O 1
ATOM 1645 N N . LEU A 1 208 ? -21.951 -0.278 6.788 1.00 98.56 208 LEU A N 1
ATOM 1646 C CA . LEU A 1 208 ? -21.238 -1.146 7.735 1.00 98.56 208 LEU A CA 1
ATOM 1647 C C . LEU A 1 208 ? -21.017 -2.574 7.211 1.00 98.56 208 LEU A C 1
ATOM 1649 O O . LEU A 1 208 ? -19.905 -3.089 7.283 1.00 98.56 208 LEU A O 1
ATOM 1653 N N . ALA A 1 209 ? -22.028 -3.185 6.584 1.00 98.62 209 ALA A N 1
ATOM 1654 C CA . ALA A 1 209 ? -21.896 -4.526 6.005 1.00 98.62 209 ALA A CA 1
ATOM 1655 C C . ALA A 1 209 ? -20.836 -4.595 4.885 1.00 98.62 209 ALA A C 1
ATOM 1657 O O . ALA A 1 209 ? -20.086 -5.567 4.785 1.00 98.62 209 ALA A O 1
ATOM 1658 N N . ALA A 1 210 ? -20.743 -3.554 4.049 1.00 98.50 210 ALA A N 1
ATOM 1659 C CA . ALA A 1 210 ? -19.722 -3.473 3.006 1.00 98.50 210 ALA A CA 1
ATOM 1660 C C . ALA A 1 210 ? -18.331 -3.217 3.607 1.00 98.50 210 ALA A C 1
ATOM 1662 O O . ALA A 1 210 ? -17.372 -3.880 3.208 1.00 98.50 210 ALA A O 1
ATOM 1663 N N . ALA A 1 211 ? -18.244 -2.350 4.622 1.00 98.75 211 ALA A N 1
ATOM 1664 C CA . ALA A 1 211 ? -17.009 -2.079 5.351 1.00 98.75 211 ALA A CA 1
ATOM 1665 C C . ALA A 1 211 ? -16.435 -3.349 5.999 1.00 98.75 211 ALA A C 1
ATOM 1667 O O . ALA A 1 211 ? -15.251 -3.641 5.834 1.00 98.75 211 ALA A O 1
ATOM 1668 N N . ILE A 1 212 ? -17.276 -4.157 6.656 1.00 98.81 212 ILE A N 1
ATOM 1669 C CA . ILE A 1 212 ? -16.873 -5.444 7.240 1.00 98.81 212 ILE A CA 1
ATOM 1670 C C . ILE A 1 212 ? -16.425 -6.419 6.147 1.00 98.81 212 ILE A C 1
ATOM 1672 O O . ILE A 1 212 ? -15.379 -7.052 6.290 1.00 98.81 212 ILE A O 1
ATOM 1676 N N . ARG A 1 213 ? -17.164 -6.533 5.033 1.00 98.69 213 ARG A N 1
ATOM 1677 C CA . ARG A 1 213 ? -16.796 -7.435 3.928 1.00 98.69 213 ARG A CA 1
ATOM 1678 C C . ARG A 1 213 ? -15.425 -7.084 3.343 1.00 98.69 213 ARG A C 1
ATOM 1680 O O . ARG A 1 213 ? -14.575 -7.967 3.223 1.00 98.69 213 ARG A O 1
ATOM 1687 N N . HIS A 1 214 ? -15.193 -5.814 3.010 1.00 98.62 214 HIS A N 1
ATOM 1688 C CA . HIS A 1 214 ? -13.901 -5.363 2.490 1.00 98.62 214 HIS A CA 1
ATOM 1689 C C . HIS A 1 214 ? -12.794 -5.478 3.549 1.00 98.62 214 HIS A C 1
ATOM 1691 O O . HIS A 1 214 ? -11.717 -5.981 3.239 1.00 98.62 214 HIS A O 1
ATOM 1697 N N . GLY A 1 215 ? -13.068 -5.140 4.814 1.00 98.12 215 GLY A N 1
ATOM 1698 C CA . GLY A 1 215 ? -12.117 -5.300 5.919 1.00 98.12 215 GLY A CA 1
ATOM 1699 C C . GLY A 1 215 ? -11.705 -6.758 6.156 1.00 98.12 215 GLY A C 1
ATOM 1700 O O . GLY A 1 215 ? -10.524 -7.051 6.343 1.00 98.12 215 GLY A O 1
ATOM 1701 N N . ARG A 1 216 ? -12.644 -7.710 6.067 1.00 98.50 216 ARG A N 1
ATOM 1702 C CA . ARG A 1 216 ? -12.348 -9.151 6.147 1.00 98.50 216 ARG A CA 1
ATOM 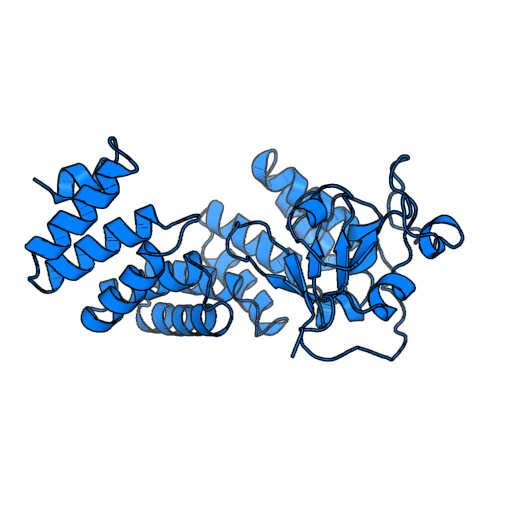1703 C C . ARG A 1 216 ? -11.478 -9.614 4.982 1.00 98.50 216 ARG A C 1
ATOM 1705 O O . ARG A 1 216 ? -10.537 -10.375 5.203 1.00 98.50 216 ARG A O 1
ATOM 1712 N N . ARG A 1 217 ? -11.741 -9.128 3.762 1.00 97.94 217 ARG A N 1
ATOM 1713 C CA . ARG A 1 217 ? -10.900 -9.433 2.597 1.00 97.94 217 ARG A CA 1
ATOM 1714 C C . ARG A 1 217 ? -9.490 -8.865 2.766 1.00 97.94 217 ARG A C 1
ATOM 1716 O O . ARG A 1 217 ? -8.536 -9.625 2.615 1.00 97.94 217 ARG A O 1
ATOM 1723 N N . ALA A 1 218 ? -9.353 -7.608 3.191 1.00 95.00 218 ALA A N 1
ATOM 1724 C CA . ALA A 1 218 ? -8.060 -6.992 3.501 1.00 95.00 218 ALA A CA 1
ATOM 1725 C C . ALA A 1 218 ? -7.276 -7.799 4.551 1.00 95.00 218 ALA A C 1
ATOM 1727 O O . ALA A 1 218 ? -6.120 -8.145 4.323 1.00 95.00 218 ALA A O 1
ATOM 1728 N N . ARG A 1 219 ? -7.923 -8.191 5.661 1.00 93.75 219 ARG A N 1
ATOM 1729 C CA . ARG A 1 219 ? -7.325 -9.052 6.696 1.00 93.75 219 ARG A CA 1
ATOM 1730 C C . ARG A 1 219 ? -6.910 -10.421 6.153 1.00 93.75 219 ARG A C 1
ATOM 1732 O O . ARG A 1 219 ? -5.883 -10.937 6.575 1.00 93.75 219 ARG A O 1
ATOM 1739 N N . SER A 1 220 ? -7.696 -11.034 5.266 1.00 94.44 220 SER A N 1
ATOM 1740 C CA . SER A 1 220 ? -7.348 -12.348 4.699 1.00 94.44 220 SER A CA 1
ATOM 1741 C C . SER A 1 220 ? -6.094 -12.293 3.824 1.00 94.44 220 SER A C 1
ATOM 1743 O O . SER A 1 220 ? -5.296 -13.222 3.850 1.00 94.44 220 SER A O 1
ATOM 1745 N N . LEU A 1 221 ? -5.916 -11.188 3.096 1.00 89.38 221 LEU A N 1
ATOM 1746 C CA . LEU A 1 221 ? -4.793 -10.963 2.188 1.00 89.38 221 LEU A CA 1
ATOM 1747 C C . LEU A 1 221 ? -3.537 -10.501 2.932 1.00 89.38 221 LEU A C 1
ATOM 1749 O O . LEU A 1 221 ? -2.431 -10.921 2.614 1.00 89.38 221 LEU A O 1
ATOM 1753 N N . ALA A 1 222 ? -3.709 -9.659 3.950 1.00 86.56 222 ALA A N 1
ATOM 1754 C CA . ALA A 1 222 ? -2.629 -9.122 4.763 1.00 86.56 222 ALA A CA 1
ATOM 1755 C C . ALA A 1 222 ? -2.925 -9.338 6.257 1.00 86.56 222 ALA A C 1
ATOM 1757 O O . ALA A 1 222 ? -3.197 -8.380 6.988 1.00 86.56 222 ALA A O 1
ATOM 1758 N N . PRO A 1 223 ? -2.840 -10.585 6.763 1.00 86.69 223 PRO A N 1
ATOM 1759 C CA . PRO A 1 223 ? -3.197 -10.905 8.145 1.00 86.69 223 PRO A CA 1
ATOM 1760 C C . PRO A 1 223 ? -2.307 -10.206 9.168 1.00 86.69 223 PRO A C 1
ATOM 1762 O O . PRO A 1 223 ? -2.699 -10.107 10.329 1.00 86.69 223 PRO A O 1
ATOM 1765 N N . GLN A 1 224 ? -1.128 -9.725 8.760 1.00 82.00 224 GLN A N 1
ATOM 1766 C CA . GLN A 1 224 ? -0.181 -8.983 9.595 1.00 82.00 224 GLN A CA 1
ATOM 1767 C C . GLN A 1 224 ? -0.327 -7.452 9.496 1.00 82.00 224 GLN A C 1
ATOM 1769 O O . GLN A 1 224 ? 0.304 -6.750 10.278 1.00 82.00 224 GLN A O 1
ATOM 1774 N N . SER A 1 225 ? -1.178 -6.925 8.607 1.00 84.06 225 SER A N 1
ATOM 1775 C CA . SER A 1 225 ? -1.347 -5.476 8.430 1.00 84.06 225 SER A CA 1
ATOM 1776 C C . SER A 1 225 ? -2.174 -4.858 9.559 1.00 84.06 225 SER A C 1
ATOM 1778 O O . SER A 1 225 ? -3.334 -5.228 9.768 1.00 84.06 225 SER A O 1
ATOM 1780 N N . ASN A 1 226 ? -1.595 -3.878 10.259 1.00 86.69 226 ASN A N 1
ATOM 1781 C CA . ASN A 1 226 ? -2.304 -3.099 11.277 1.00 86.69 226 ASN A CA 1
ATOM 1782 C C . ASN A 1 226 ? -3.461 -2.304 10.683 1.00 86.69 226 ASN A C 1
ATOM 1784 O O . ASN A 1 226 ? -4.553 -2.341 11.240 1.00 86.69 226 ASN A O 1
ATOM 1788 N N . ALA A 1 227 ? -3.263 -1.672 9.524 1.00 87.94 227 ALA A N 1
ATOM 1789 C CA . ALA A 1 227 ? -4.315 -0.927 8.837 1.00 87.94 227 ALA A CA 1
ATOM 1790 C C . ALA A 1 227 ? -5.530 -1.814 8.503 1.00 87.94 227 ALA A C 1
ATOM 1792 O O . ALA A 1 227 ? -6.669 -1.419 8.756 1.00 87.94 227 ALA A O 1
ATOM 1793 N N . ALA A 1 228 ? -5.300 -3.037 8.005 1.00 91.62 228 ALA A N 1
ATOM 1794 C CA . ALA A 1 228 ? -6.373 -3.978 7.676 1.00 91.62 228 ALA A CA 1
ATOM 1795 C C . ALA A 1 228 ? -7.137 -4.469 8.920 1.00 91.62 228 ALA A C 1
ATOM 1797 O O . ALA A 1 228 ? -8.369 -4.533 8.911 1.00 91.62 228 ALA A O 1
ATOM 1798 N N . LEU A 1 229 ? -6.425 -4.803 10.003 1.00 93.94 229 LEU A N 1
ATOM 1799 C CA . LEU A 1 229 ? -7.073 -5.186 11.259 1.00 93.94 229 LEU A CA 1
ATOM 1800 C C . LEU A 1 229 ? -7.840 -4.017 11.876 1.00 93.94 229 LEU A C 1
ATOM 1802 O O . LEU A 1 229 ? -8.986 -4.178 12.286 1.00 93.94 229 LEU A O 1
ATOM 1806 N N . HIS A 1 230 ? -7.225 -2.838 11.928 1.00 94.06 230 HIS A N 1
ATOM 1807 C CA . HIS A 1 230 ? -7.818 -1.652 12.529 1.00 94.06 230 HIS A CA 1
ATOM 1808 C C . HIS A 1 230 ? -9.110 -1.252 11.823 1.00 94.06 230 HIS A C 1
ATOM 1810 O O . HIS A 1 230 ? -10.120 -1.052 12.499 1.00 94.06 230 HIS A O 1
ATOM 1816 N N . ILE A 1 231 ? -9.127 -1.208 10.484 1.00 96.25 231 ILE A N 1
ATOM 1817 C CA . ILE A 1 231 ? -10.347 -0.832 9.764 1.00 96.25 231 ILE A CA 1
ATOM 1818 C C . ILE A 1 231 ? -11.471 -1.856 9.948 1.00 96.25 231 ILE A C 1
ATOM 1820 O O . ILE A 1 231 ? -12.623 -1.465 10.136 1.00 96.25 231 ILE A O 1
ATOM 1824 N N . LEU A 1 232 ? -11.148 -3.156 9.972 1.00 97.88 232 LEU A N 1
ATOM 1825 C CA . LEU A 1 232 ? -12.125 -4.204 10.265 1.00 97.88 232 LEU A CA 1
ATOM 1826 C C . LEU A 1 232 ? -12.670 -4.060 11.692 1.00 97.88 232 LEU A C 1
ATOM 1828 O O . LEU A 1 232 ? -13.881 -4.094 11.890 1.00 97.88 232 LEU A O 1
ATOM 1832 N N . GLY A 1 233 ? -11.792 -3.846 12.671 1.00 97.88 233 GLY A N 1
ATOM 1833 C CA . GLY A 1 233 ? -12.166 -3.633 14.066 1.00 97.88 233 GLY A CA 1
ATOM 1834 C C . GLY A 1 233 ? -13.085 -2.425 14.253 1.00 97.88 233 GLY A C 1
ATOM 1835 O O . GLY A 1 233 ? -14.101 -2.522 14.937 1.00 97.88 233 GLY A O 1
ATOM 1836 N N . ARG A 1 234 ? -12.790 -1.306 13.579 1.00 98.12 234 ARG A N 1
ATOM 1837 C CA . ARG A 1 234 ? -13.654 -0.115 13.570 1.00 98.12 234 ARG A CA 1
ATOM 1838 C C . ARG A 1 234 ? -15.010 -0.380 12.920 1.00 98.12 234 ARG A C 1
ATOM 1840 O O . ARG A 1 234 ? -16.021 0.096 13.429 1.00 98.12 234 ARG A O 1
ATOM 1847 N N . ALA A 1 235 ? -15.044 -1.132 11.820 1.00 98.62 235 ALA A N 1
ATOM 1848 C CA . ALA A 1 235 ? -16.291 -1.482 11.147 1.00 98.62 235 ALA A CA 1
ATOM 1849 C C . ALA A 1 235 ? -17.184 -2.386 12.015 1.00 98.62 235 ALA A C 1
ATOM 1851 O O . ALA A 1 235 ? -18.377 -2.119 12.132 1.00 98.62 235 ALA A O 1
ATOM 1852 N N . LEU A 1 236 ? -16.600 -3.388 12.680 1.00 98.69 236 LEU A N 1
ATOM 1853 C CA . LEU A 1 236 ? -17.295 -4.262 13.635 1.00 98.69 236 LEU A CA 1
ATOM 1854 C C . LEU A 1 236 ? -17.806 -3.478 14.852 1.00 98.69 236 LEU A C 1
ATOM 1856 O O . LEU A 1 236 ? -18.963 -3.611 15.241 1.00 98.69 236 LEU A O 1
ATOM 1860 N N . LEU A 1 237 ? -16.975 -2.590 15.408 1.00 98.38 237 LEU A N 1
ATOM 1861 C CA . LEU A 1 237 ? -17.354 -1.710 16.517 1.00 98.38 237 LEU A CA 1
ATOM 1862 C C . LEU A 1 237 ? -18.542 -0.806 16.159 1.00 98.38 237 LEU A C 1
ATOM 1864 O O . LEU A 1 237 ? -19.444 -0.609 16.974 1.00 98.38 237 LEU A O 1
ATOM 1868 N N . ALA A 1 238 ? -18.545 -0.251 14.945 1.00 98.31 238 ALA A N 1
ATOM 1869 C CA . ALA A 1 238 ? -19.643 0.570 14.448 1.00 98.31 238 ALA A CA 1
ATOM 1870 C C . ALA A 1 238 ? -20.924 -0.247 14.210 1.00 98.31 238 ALA A C 1
ATOM 1872 O O . ALA A 1 238 ? -22.014 0.278 14.427 1.00 98.31 238 ALA A O 1
ATOM 1873 N N . ALA A 1 239 ? -20.798 -1.516 13.807 1.00 98.19 239 ALA A N 1
ATOM 1874 C CA . ALA A 1 239 ? -21.920 -2.439 13.628 1.00 98.19 239 ALA A CA 1
ATOM 1875 C C . ALA A 1 239 ? -22.480 -3.003 14.944 1.00 98.19 239 ALA A C 1
ATOM 1877 O O . ALA A 1 239 ? -23.583 -3.542 14.946 1.00 98.19 239 ALA A O 1
ATOM 1878 N N . GLY A 1 240 ? -21.756 -2.854 16.057 1.00 97.88 240 GLY A N 1
ATOM 1879 C CA . GLY A 1 240 ? -22.141 -3.423 17.349 1.00 97.88 240 GLY A CA 1
ATOM 1880 C C . GLY A 1 240 ? -21.700 -4.876 17.544 1.00 97.88 240 GLY A C 1
ATOM 1881 O O . GLY A 1 240 ? -22.062 -5.484 18.547 1.00 97.88 240 GLY A O 1
ATOM 1882 N N . ASP A 1 241 ? -20.867 -5.418 16.650 1.00 98.19 241 ASP A N 1
ATOM 1883 C CA . ASP A 1 241 ? -20.266 -6.753 16.768 1.00 98.19 241 ASP A CA 1
ATOM 1884 C C . ASP A 1 241 ? -19.080 -6.715 17.747 1.00 98.19 241 ASP A C 1
ATOM 1886 O O . ASP A 1 241 ? -17.916 -6.925 17.390 1.00 98.19 241 ASP A O 1
ATOM 1890 N N . LEU A 1 242 ? -19.372 -6.360 19.000 1.00 98.12 242 LEU A N 1
ATOM 1891 C CA . LEU A 1 242 ? -18.365 -5.924 19.964 1.00 98.12 242 LEU A CA 1
ATOM 1892 C C . LEU A 1 242 ? -17.349 -7.020 20.320 1.00 98.12 242 LEU A C 1
ATOM 1894 O O . LEU A 1 242 ? -16.170 -6.720 20.508 1.00 98.12 242 LEU A O 1
ATOM 1898 N N . ASP A 1 243 ? -17.777 -8.283 20.386 1.00 97.75 243 ASP A N 1
ATOM 1899 C CA . ASP A 1 243 ? -16.893 -9.410 20.711 1.00 97.75 243 ASP A CA 1
ATOM 1900 C C . ASP A 1 243 ? -15.808 -9.615 19.640 1.00 97.75 243 ASP A C 1
ATOM 1902 O O . ASP A 1 243 ? -14.625 -9.756 19.964 1.00 97.75 243 ASP A O 1
ATOM 1906 N N . GLU A 1 244 ? -16.183 -9.576 18.355 1.00 98.00 244 GLU A N 1
ATOM 1907 C CA . GLU A 1 244 ? -15.218 -9.685 17.255 1.00 98.00 244 GLU A CA 1
ATOM 1908 C C . GLU A 1 244 ? -14.376 -8.406 17.141 1.00 98.00 244 GLU A C 1
ATOM 1910 O O . GLU A 1 244 ? -13.164 -8.490 16.926 1.00 98.00 244 GLU A O 1
ATOM 1915 N N . ALA A 1 245 ? -14.984 -7.230 17.346 1.00 98.31 245 ALA A N 1
ATOM 1916 C CA . ALA A 1 245 ? -14.273 -5.954 17.347 1.00 98.31 245 ALA A CA 1
ATOM 1917 C C . ALA A 1 245 ? -13.124 -5.959 18.363 1.00 98.31 245 ALA A C 1
ATOM 1919 O O . ALA A 1 245 ? -11.992 -5.640 18.003 1.00 98.31 245 ALA A O 1
ATOM 1920 N N . VAL A 1 246 ? -13.382 -6.388 19.602 1.00 98.38 246 VAL A N 1
ATOM 1921 C CA . VAL A 1 246 ? -12.360 -6.511 20.651 1.00 98.38 246 VAL A CA 1
ATOM 1922 C C . VAL A 1 246 ? -11.248 -7.472 20.243 1.00 98.38 246 VAL A C 1
ATOM 1924 O O . VAL A 1 246 ? -10.074 -7.140 20.402 1.00 98.38 246 VAL A O 1
ATOM 1927 N N . LEU A 1 247 ? -11.580 -8.645 19.696 1.00 97.19 247 LEU A N 1
ATOM 1928 C CA . LEU A 1 247 ? -10.577 -9.627 19.275 1.00 97.19 247 LEU A CA 1
ATOM 1929 C C . LEU A 1 247 ? -9.645 -9.049 18.202 1.00 97.19 247 LEU A C 1
ATOM 1931 O O . LEU A 1 247 ? -8.421 -9.141 18.321 1.00 97.19 247 LEU A O 1
ATOM 1935 N N . VAL A 1 248 ? -10.222 -8.423 17.176 1.00 96.31 248 VAL A N 1
ATOM 1936 C CA . VAL A 1 248 ? -9.477 -7.856 16.045 1.00 96.31 248 VAL A CA 1
ATOM 1937 C C . VAL A 1 248 ? -8.667 -6.626 16.469 1.00 96.31 248 VAL A C 1
ATOM 1939 O O . VAL A 1 248 ? -7.490 -6.518 16.122 1.00 96.31 248 VAL A O 1
ATOM 1942 N N . LEU A 1 249 ? -9.253 -5.718 17.255 1.00 97.25 249 LEU A N 1
ATOM 1943 C CA . LEU A 1 249 ? -8.576 -4.509 17.740 1.00 97.25 249 LEU A CA 1
ATOM 1944 C C . LEU A 1 249 ? -7.457 -4.839 18.724 1.00 97.25 249 LEU A C 1
ATOM 1946 O O . LEU A 1 249 ? -6.403 -4.215 18.669 1.00 97.25 249 LEU A O 1
ATOM 1950 N N . ARG A 1 250 ? -7.627 -5.862 19.568 1.00 96.12 250 ARG A N 1
ATOM 1951 C CA . ARG A 1 250 ? -6.560 -6.356 20.446 1.00 96.12 250 ARG A CA 1
ATOM 1952 C C . ARG A 1 250 ? -5.384 -6.900 19.644 1.00 96.12 250 ARG A C 1
ATOM 1954 O O . ARG A 1 250 ? -4.239 -6.615 19.982 1.00 96.12 250 ARG A O 1
ATOM 1961 N N . GLN A 1 251 ? -5.652 -7.630 18.562 1.00 93.38 251 GLN A N 1
ATOM 1962 C CA . GLN A 1 251 ? -4.598 -8.111 17.672 1.00 93.38 251 GLN A CA 1
ATOM 1963 C C . GLN A 1 251 ? -3.847 -6.952 16.993 1.00 93.38 251 GLN A C 1
ATOM 1965 O O . GLN A 1 251 ? -2.627 -7.018 16.872 1.00 93.38 251 GLN A O 1
ATOM 1970 N N . ALA A 1 252 ? -4.550 -5.891 16.585 1.00 92.12 252 ALA A N 1
ATOM 1971 C CA . ALA A 1 252 ? -3.929 -4.686 16.028 1.00 92.12 252 ALA A CA 1
ATOM 1972 C C . ALA A 1 252 ? -3.116 -3.904 17.079 1.00 92.12 252 ALA A C 1
ATOM 1974 O O . ALA A 1 252 ? -1.998 -3.485 16.806 1.00 92.12 252 ALA A O 1
ATOM 1975 N N . ALA A 1 253 ? -3.636 -3.763 18.301 1.00 92.38 253 ALA A N 1
ATOM 1976 C CA . ALA A 1 253 ? -2.985 -3.045 19.399 1.00 92.38 253 ALA A CA 1
ATOM 1977 C C . ALA A 1 253 ? -1.696 -3.723 19.904 1.00 92.38 253 ALA A C 1
ATOM 1979 O O . ALA A 1 253 ? -0.816 -3.058 20.440 1.00 92.38 253 ALA A O 1
ATOM 1980 N N . GLN A 1 254 ? -1.563 -5.042 19.737 1.00 89.81 254 GLN A N 1
ATOM 1981 C CA . GLN A 1 254 ? -0.363 -5.795 20.130 1.00 89.81 254 GLN A CA 1
ATOM 1982 C C . GLN A 1 254 ? 0.767 -5.739 19.095 1.00 89.81 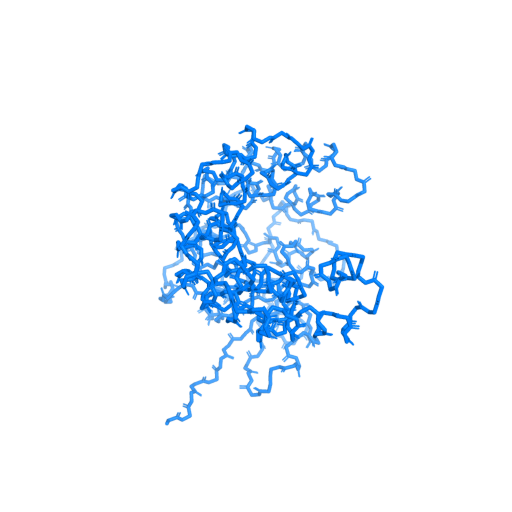254 GLN A C 1
ATOM 1984 O O . GLN A 1 254 ? 1.852 -6.272 19.331 1.00 89.81 254 GLN A O 1
ATOM 1989 N N . ARG A 1 255 ? 0.524 -5.139 17.928 1.00 82.44 255 ARG A N 1
ATOM 1990 C CA . ARG A 1 255 ? 1.485 -5.094 16.829 1.00 82.44 255 ARG A CA 1
ATOM 1991 C C . ARG A 1 255 ? 2.129 -3.719 16.746 1.00 82.44 255 ARG A C 1
ATOM 1993 O O . ARG A 1 255 ? 1.394 -2.754 16.556 1.00 82.44 255 ARG A O 1
ATOM 2000 N N . PRO A 1 256 ? 3.463 -3.613 16.825 1.00 75.75 256 PRO A N 1
ATOM 2001 C CA . PRO A 1 256 ? 4.169 -2.360 16.565 1.00 75.75 256 PRO A CA 1
ATOM 2002 C C . PRO A 1 256 ? 3.945 -1.885 15.121 1.00 75.75 256 PRO A C 1
ATOM 2004 O O . PRO A 1 256 ? 3.890 -2.722 14.221 1.00 75.75 256 PRO A O 1
ATOM 2007 N N . GLY A 1 257 ? 3.828 -0.573 14.901 1.00 73.12 257 GLY A N 1
ATOM 2008 C CA . GLY A 1 257 ? 3.733 0.039 13.568 1.00 73.12 257 GLY A CA 1
ATOM 2009 C C . GLY A 1 257 ? 2.758 1.217 13.503 1.00 73.12 257 GLY A C 1
ATOM 2010 O O . GLY A 1 257 ? 2.228 1.669 14.522 1.00 73.12 257 GLY A O 1
ATOM 2011 N N . GLY A 1 258 ? 2.493 1.718 12.294 1.00 72.50 258 GLY A N 1
ATOM 2012 C CA . GLY A 1 258 ? 1.444 2.712 12.075 1.00 72.50 258 GLY A CA 1
ATOM 2013 C C . GLY A 1 258 ? 0.064 2.205 12.524 1.00 72.50 258 GLY A C 1
ATOM 2014 O O . GLY A 1 258 ? -0.309 1.056 12.275 1.00 72.50 258 GLY A O 1
ATOM 2015 N N . GLY A 1 259 ? -0.705 3.061 13.204 1.00 80.50 259 GLY A N 1
ATOM 2016 C CA . GLY A 1 259 ? -2.078 2.766 13.640 1.00 80.50 259 GLY A CA 1
ATOM 2017 C C . GLY A 1 259 ? -2.212 1.926 14.918 1.00 80.50 259 GLY A C 1
ATOM 2018 O O . GLY A 1 259 ? -3.335 1.637 15.331 1.00 80.50 259 GLY A O 1
ATOM 2019 N N . THR A 1 260 ? -1.112 1.550 15.584 1.00 87.81 260 THR A N 1
ATOM 2020 C CA . THR A 1 260 ? -1.157 0.817 16.865 1.00 87.81 260 THR A CA 1
ATOM 2021 C C . THR A 1 260 ? -1.887 1.607 17.950 1.00 87.81 260 THR A C 1
ATOM 2023 O O . THR A 1 260 ? -2.758 1.062 18.629 1.00 87.81 260 THR A O 1
ATOM 2026 N N . VAL A 1 261 ? -1.574 2.900 18.090 1.00 92.19 261 VAL A N 1
ATOM 2027 C CA . VAL A 1 261 ? -2.217 3.775 19.081 1.00 92.19 261 VAL A CA 1
ATOM 2028 C C . VAL A 1 261 ? -3.705 3.949 18.771 1.00 92.19 261 VAL A C 1
ATOM 2030 O O . VAL A 1 261 ? -4.543 3.808 19.662 1.00 92.19 261 VAL A O 1
ATOM 2033 N N . ASP A 1 262 ? -4.061 4.139 17.498 1.00 92.62 262 ASP A N 1
ATOM 2034 C CA . ASP A 1 262 ? -5.462 4.197 17.078 1.00 92.62 262 ASP A CA 1
ATOM 2035 C C . ASP A 1 262 ? -6.206 2.890 17.383 1.00 92.62 262 ASP A C 1
ATOM 2037 O O . ASP A 1 262 ? -7.380 2.914 17.762 1.00 92.62 262 ASP A O 1
ATOM 2041 N N . ALA A 1 263 ? -5.553 1.735 17.231 1.00 94.12 263 ALA A N 1
ATOM 2042 C CA . ALA A 1 263 ? -6.135 0.447 17.584 1.00 94.12 263 ALA A CA 1
ATOM 2043 C C . ALA A 1 263 ? -6.338 0.294 19.099 1.00 94.12 263 ALA A C 1
ATOM 2045 O O . ALA A 1 263 ? -7.399 -0.176 19.506 1.00 94.12 263 ALA A O 1
ATOM 2046 N N . MET A 1 264 ? -5.381 0.728 19.931 1.00 95.81 264 MET A N 1
ATOM 2047 C CA . MET A 1 264 ? -5.521 0.752 21.397 1.00 95.81 264 MET A CA 1
ATOM 2048 C C . MET A 1 264 ? -6.697 1.632 21.833 1.00 95.81 264 MET A C 1
ATOM 2050 O O . MET A 1 264 ? -7.524 1.223 22.649 1.00 95.81 264 MET A 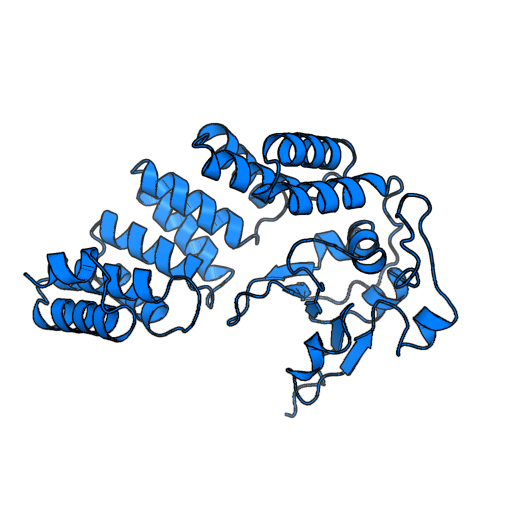O 1
ATOM 2054 N N . LEU A 1 265 ? -6.820 2.815 21.233 1.00 96.88 265 LEU A N 1
ATOM 2055 C CA . LEU A 1 265 ? -7.905 3.749 21.499 1.00 96.88 265 LEU A CA 1
ATOM 2056 C C . LEU A 1 265 ? -9.279 3.132 21.185 1.00 96.88 265 LEU A C 1
ATOM 2058 O O . LEU A 1 265 ? -10.182 3.156 22.024 1.00 96.88 265 LEU A O 1
ATOM 2062 N N . HIS A 1 266 ? -9.430 2.537 19.996 1.00 97.56 266 HIS A N 1
ATOM 2063 C CA . HIS A 1 266 ? -10.678 1.884 19.595 1.00 97.56 266 HIS A CA 1
ATOM 2064 C C . HIS A 1 266 ? -10.944 0.590 20.373 1.00 97.56 266 HIS A C 1
ATOM 2066 O O . HIS A 1 266 ? -12.109 0.271 20.599 1.00 97.56 266 HIS A O 1
ATOM 2072 N N . LEU A 1 267 ? -9.909 -0.138 20.812 1.00 97.94 267 LEU A N 1
ATOM 2073 C CA . LEU A 1 267 ? -10.063 -1.280 21.716 1.00 97.94 267 LEU A CA 1
ATOM 2074 C C . LEU A 1 267 ? -10.715 -0.836 23.026 1.00 97.94 267 LEU A C 1
ATOM 2076 O O . LEU A 1 267 ? -11.656 -1.484 23.475 1.00 97.94 267 LEU A O 1
ATOM 2080 N N . GLY A 1 268 ? -10.273 0.288 23.597 1.00 97.75 268 GLY A N 1
ATOM 2081 C CA . GLY A 1 268 ? -10.892 0.829 24.804 1.00 97.75 268 GLY A CA 1
ATOM 2082 C C . GLY A 1 268 ? -12.360 1.208 24.594 1.00 97.75 268 GLY A C 1
ATOM 2083 O O . GLY A 1 268 ? -13.207 0.829 25.395 1.00 97.75 268 GLY A O 1
ATOM 2084 N N . ILE A 1 269 ? -12.692 1.842 23.461 1.00 98.19 269 ILE A N 1
ATOM 2085 C CA . ILE A 1 269 ? -14.089 2.157 23.096 1.00 98.19 269 ILE A CA 1
ATOM 2086 C C . ILE A 1 269 ? -14.928 0.878 22.934 1.00 98.19 269 ILE A C 1
ATOM 2088 O O . ILE A 1 269 ? -16.093 0.841 23.330 1.00 98.19 269 ILE A O 1
ATOM 2092 N N . ALA A 1 270 ? -14.358 -0.177 22.348 1.00 98.12 270 ALA A N 1
ATOM 2093 C CA . ALA A 1 270 ? -15.044 -1.453 22.179 1.00 98.12 270 ALA A CA 1
ATOM 2094 C C . ALA A 1 270 ? -15.301 -2.157 23.519 1.00 98.12 270 ALA A C 1
ATOM 2096 O O . ALA A 1 270 ? -16.403 -2.656 23.732 1.00 98.12 270 ALA A O 1
ATOM 2097 N N . GLU A 1 271 ? -14.323 -2.171 24.427 1.00 98.31 271 GLU A N 1
ATOM 2098 C CA . GLU A 1 271 ? -14.482 -2.753 25.765 1.00 98.31 271 GLU A CA 1
ATOM 2099 C C . GLU A 1 271 ? -15.469 -1.954 26.626 1.00 98.31 271 GLU A C 1
ATOM 2101 O O . GLU A 1 271 ? -16.294 -2.555 27.312 1.00 98.31 271 GLU A O 1
ATOM 2106 N N . ASP A 1 272 ? -15.462 -0.621 26.534 1.00 97.88 272 ASP A N 1
ATOM 2107 C CA . ASP A 1 272 ? -16.421 0.242 27.233 1.00 97.88 272 ASP A CA 1
ATOM 2108 C C . ASP A 1 272 ? -17.861 -0.054 26.793 1.00 97.88 272 ASP A C 1
ATOM 2110 O O . ASP A 1 272 ? -18.731 -0.336 27.617 1.00 97.88 272 ASP A O 1
ATOM 2114 N N . ARG A 1 273 ? -18.095 -0.148 25.476 1.00 97.56 273 ARG A N 1
ATOM 2115 C CA . ARG A 1 273 ? -19.404 -0.529 24.920 1.00 97.56 273 ARG A CA 1
ATOM 2116 C C . ARG A 1 273 ? -19.859 -1.938 25.312 1.00 97.56 273 ARG A C 1
ATOM 2118 O O . ARG A 1 273 ? -21.058 -2.199 25.288 1.00 97.56 273 ARG A O 1
ATOM 2125 N N . ARG A 1 274 ? -18.937 -2.842 25.670 1.00 96.50 274 ARG A N 1
ATOM 2126 C CA . ARG A 1 274 ? -19.254 -4.182 26.213 1.00 96.50 274 ARG A CA 1
ATOM 2127 C C . ARG A 1 274 ? -19.540 -4.169 27.715 1.00 96.50 274 ARG A C 1
ATOM 2129 O O . ARG A 1 274 ? -19.894 -5.210 28.258 1.00 96.50 274 ARG A O 1
ATOM 2136 N N . GLY A 1 275 ? -19.372 -3.031 28.387 1.00 96.50 275 GLY A N 1
ATOM 2137 C CA . GLY A 1 275 ? -19.488 -2.904 29.840 1.00 96.50 275 GLY A CA 1
ATOM 2138 C C . GLY A 1 275 ? -18.208 -3.254 30.607 1.00 96.50 275 GLY A C 1
ATOM 2139 O O . GLY A 1 275 ? -18.230 -3.311 31.835 1.00 96.50 275 GLY A O 1
ATOM 2140 N N . ASN A 1 276 ? -17.076 -3.459 29.925 1.00 97.44 276 ASN A N 1
ATOM 2141 C CA . ASN A 1 276 ? -15.790 -3.793 30.544 1.00 97.44 276 ASN A CA 1
ATOM 2142 C C . ASN A 1 276 ? -14.971 -2.528 30.853 1.00 97.44 276 ASN A C 1
ATOM 2144 O O . ASN A 1 276 ? -13.876 -2.332 30.319 1.00 97.44 276 ASN A O 1
ATOM 2148 N N . ALA A 1 277 ? -15.478 -1.674 31.747 1.00 96.69 277 ALA A N 1
ATOM 2149 C CA . ALA A 1 277 ? -14.870 -0.377 32.070 1.00 96.69 277 ALA A CA 1
ATOM 2150 C C . ALA A 1 277 ? -13.399 -0.471 32.532 1.00 96.69 277 ALA A C 1
ATOM 2152 O O . ALA A 1 277 ? -12.583 0.394 32.213 1.00 96.69 277 ALA A O 1
ATOM 2153 N N . SER A 1 278 ? -13.025 -1.539 33.248 1.00 97.38 278 SER A N 1
ATOM 2154 C CA . SER A 1 278 ? -11.637 -1.765 33.679 1.00 97.38 278 SER A CA 1
ATOM 2155 C C . SER A 1 278 ? -10.688 -1.999 32.499 1.00 97.38 278 SER A C 1
ATOM 2157 O O . SER A 1 278 ? -9.598 -1.429 32.462 1.00 97.38 278 SER A O 1
ATOM 2159 N N . ALA A 1 279 ? -11.108 -2.797 31.513 1.00 97.19 279 ALA A N 1
ATOM 2160 C CA . ALA A 1 279 ? -10.332 -3.056 30.304 1.00 97.19 279 ALA A CA 1
ATOM 2161 C C . ALA A 1 279 ? -10.269 -1.816 29.398 1.00 97.19 279 ALA A C 1
ATOM 2163 O O . ALA A 1 279 ? -9.213 -1.530 28.833 1.00 97.19 279 ALA A O 1
ATOM 2164 N N . ALA A 1 280 ? -11.365 -1.054 29.309 1.00 97.81 280 ALA A N 1
ATOM 2165 C CA . ALA A 1 280 ? -11.406 0.209 28.579 1.00 97.81 280 ALA A CA 1
ATOM 2166 C C . ALA A 1 280 ? -10.392 1.220 29.127 1.00 97.81 280 ALA A C 1
ATOM 2168 O O . ALA A 1 280 ? -9.547 1.730 28.388 1.00 97.81 280 ALA A O 1
ATOM 2169 N N . ARG A 1 281 ? -10.414 1.423 30.450 1.00 97.69 281 ARG A N 1
ATOM 2170 C CA . ARG A 1 281 ? -9.471 2.288 31.159 1.00 97.69 281 ARG A CA 1
ATOM 2171 C C . ARG A 1 281 ? -8.021 1.870 30.926 1.00 97.69 281 ARG A C 1
ATOM 2173 O O . ARG A 1 281 ? -7.213 2.715 30.554 1.00 97.69 281 ARG A O 1
ATOM 2180 N N . ALA A 1 282 ? -7.707 0.582 31.074 1.00 97.19 282 ALA A N 1
ATOM 2181 C CA . ALA A 1 282 ? -6.356 0.073 30.843 1.00 97.19 282 ALA A CA 1
ATOM 2182 C C . ALA A 1 282 ? -5.870 0.337 29.404 1.00 97.19 282 ALA A C 1
ATOM 2184 O O . ALA A 1 282 ? -4.710 0.691 29.197 1.00 97.19 282 ALA A O 1
ATOM 2185 N N . ALA A 1 283 ? -6.752 0.205 28.407 1.00 96.69 283 ALA A N 1
ATOM 2186 C CA . ALA A 1 283 ? -6.413 0.492 27.015 1.00 96.69 283 ALA A CA 1
ATOM 2187 C C . ALA A 1 283 ? -6.116 1.985 26.781 1.00 96.69 283 ALA A C 1
ATOM 2189 O O . ALA A 1 283 ? -5.141 2.316 26.107 1.00 96.69 283 ALA A O 1
ATOM 2190 N N . TRP A 1 284 ? -6.904 2.897 27.355 1.00 98.12 284 TRP A N 1
ATOM 2191 C CA . TRP A 1 284 ? -6.659 4.339 27.227 1.00 98.12 284 TRP A CA 1
ATOM 2192 C C . TRP A 1 284 ? -5.457 4.821 28.047 1.00 98.12 284 TRP A C 1
ATOM 2194 O O . TRP A 1 284 ? -4.724 5.696 27.593 1.00 98.12 284 TRP A O 1
ATOM 2204 N N . GLU A 1 285 ? -5.193 4.227 29.211 1.00 97.38 285 GLU A N 1
ATOM 2205 C CA . GLU A 1 285 ? -3.958 4.467 29.969 1.00 97.38 285 GLU A CA 1
ATOM 2206 C C . GLU A 1 285 ? -2.724 4.013 29.172 1.00 97.38 285 GLU A C 1
ATOM 2208 O O . GLU A 1 285 ? -1.728 4.733 29.128 1.00 97.38 285 GLU A O 1
ATOM 2213 N N . ALA A 1 286 ? -2.805 2.881 28.461 1.00 95.62 286 ALA A N 1
ATOM 2214 C CA . ALA A 1 286 ? -1.745 2.440 27.553 1.00 95.62 286 ALA A CA 1
ATOM 2215 C C . ALA A 1 286 ? -1.527 3.416 26.381 1.00 95.62 286 ALA A C 1
ATOM 2217 O O . ALA A 1 286 ? -0.379 3.668 26.017 1.00 95.62 286 ALA A O 1
ATOM 2218 N N . VAL A 1 287 ? -2.594 4.021 25.835 1.00 96.81 287 VAL A N 1
ATOM 2219 C CA . VAL A 1 287 ? -2.466 5.110 24.847 1.00 96.81 287 VAL A CA 1
ATOM 2220 C C . VAL A 1 287 ? -1.677 6.277 25.438 1.00 96.81 287 VAL A C 1
ATOM 2222 O O . VAL A 1 287 ? -0.724 6.727 24.814 1.00 96.81 287 VAL A O 1
ATOM 2225 N N . LEU A 1 288 ? -2.011 6.732 26.650 1.00 96.62 288 LEU A N 1
ATOM 2226 C CA . LEU A 1 288 ? -1.310 7.851 27.296 1.00 96.62 288 LEU A CA 1
ATOM 2227 C C . LEU A 1 288 ? 0.129 7.523 27.719 1.00 96.62 288 LEU A C 1
ATOM 2229 O O . LEU A 1 288 ? 0.942 8.433 27.854 1.00 96.62 288 LEU A O 1
ATOM 2233 N N . ALA A 1 289 ? 0.470 6.249 27.908 1.00 95.56 289 ALA A N 1
ATOM 2234 C CA . ALA A 1 289 ? 1.850 5.835 28.147 1.00 95.56 289 ALA A CA 1
ATOM 2235 C C . ALA A 1 289 ? 2.735 5.994 26.895 1.00 95.56 289 ALA A C 1
ATOM 2237 O O . ALA A 1 289 ? 3.933 6.240 27.025 1.00 95.56 289 ALA A O 1
ATOM 2238 N N . VAL A 1 290 ? 2.154 5.864 25.695 1.00 93.19 290 VAL A N 1
ATOM 2239 C CA . VAL A 1 290 ? 2.853 6.030 24.406 1.00 93.19 290 VAL A CA 1
ATOM 2240 C C . VAL A 1 290 ? 2.759 7.473 23.904 1.00 93.19 290 VAL A C 1
ATOM 2242 O O . VAL A 1 290 ? 3.756 8.052 23.480 1.00 93.19 290 VAL A O 1
ATOM 2245 N N . GLU A 1 291 ? 1.572 8.069 23.990 1.00 94.62 291 GLU A N 1
ATOM 2246 C CA . GLU A 1 291 ? 1.259 9.437 23.582 1.00 94.62 291 GLU A CA 1
ATOM 2247 C C . GLU A 1 291 ? 0.633 10.209 24.756 1.00 94.62 291 GLU A C 1
ATOM 2249 O O . GLU A 1 291 ? -0.596 10.326 24.844 1.00 94.62 291 GLU A O 1
ATOM 2254 N N . PRO A 1 292 ? 1.450 10.782 25.661 1.00 95.50 292 PRO A N 1
ATOM 2255 C CA . PRO A 1 292 ? 0.951 11.470 26.852 1.00 95.50 292 PRO A CA 1
ATOM 2256 C C . PRO A 1 292 ? -0.057 12.581 26.562 1.00 95.50 292 PRO A C 1
ATOM 2258 O O . PRO A 1 292 ? -0.934 12.831 27.391 1.00 95.50 292 PRO A O 1
ATOM 2261 N N . ASP A 1 293 ? 0.043 13.224 25.395 1.00 94.88 293 ASP A N 1
ATOM 2262 C CA . ASP A 1 293 ? -0.802 14.337 24.953 1.00 94.88 293 ASP A CA 1
ATOM 2263 C C . ASP A 1 293 ? -2.009 13.930 24.096 1.00 94.88 293 ASP A C 1
ATOM 2265 O O . ASP A 1 293 ? -2.707 14.801 23.573 1.00 94.88 293 ASP A O 1
ATOM 2269 N N . ASN A 1 294 ? -2.317 12.632 23.985 1.00 95.94 294 ASN A N 1
ATOM 2270 C CA . ASN A 1 294 ? -3.475 12.166 23.228 1.00 95.94 294 ASN A CA 1
ATOM 2271 C C . ASN A 1 294 ? -4.792 12.680 23.853 1.00 95.94 294 ASN A C 1
ATOM 2273 O O . ASN A 1 294 ? -5.280 12.184 24.874 1.00 95.94 294 ASN A O 1
ATOM 2277 N N . ALA A 1 295 ? -5.375 13.710 23.232 1.00 94.69 295 ALA A N 1
ATOM 2278 C CA . ALA A 1 295 ? -6.556 14.402 23.747 1.00 94.69 295 ALA A CA 1
ATOM 2279 C C . ALA A 1 295 ? -7.781 13.484 23.850 1.00 94.69 295 ALA A C 1
ATOM 2281 O O . ALA A 1 295 ? -8.569 13.609 24.787 1.00 94.69 295 ALA A O 1
ATOM 2282 N N . GLN A 1 296 ? -7.932 12.546 22.912 1.00 95.12 296 GLN A N 1
ATOM 2283 C CA . GLN A 1 296 ? -9.077 11.645 22.889 1.00 95.12 296 GLN A CA 1
ATOM 2284 C C . GLN A 1 296 ? -9.024 10.649 24.050 1.00 95.12 296 GLN A C 1
ATOM 2286 O O . GLN A 1 296 ? -10.016 10.503 24.760 1.00 95.12 296 GLN A O 1
ATOM 2291 N N . ALA A 1 297 ? -7.866 10.031 24.301 1.00 94.94 297 ALA A N 1
ATOM 2292 C CA . ALA A 1 297 ? -7.685 9.139 25.445 1.00 94.94 297 ALA A CA 1
ATOM 2293 C C . ALA A 1 297 ? -7.878 9.871 26.786 1.00 94.94 297 ALA A C 1
ATOM 2295 O O . ALA A 1 297 ? -8.547 9.348 27.675 1.00 94.94 297 ALA A O 1
ATOM 2296 N N . ARG A 1 298 ? -7.387 11.116 26.918 1.00 95.31 298 ARG A N 1
ATOM 2297 C CA . ARG A 1 298 ? -7.634 11.947 28.115 1.00 95.31 298 ARG A CA 1
ATOM 2298 C C . ARG A 1 298 ? -9.120 12.227 28.340 1.00 95.31 298 ARG A C 1
ATOM 2300 O O . ARG A 1 298 ? -9.553 12.222 29.486 1.00 95.31 298 ARG A O 1
ATOM 2307 N N . THR A 1 299 ? -9.884 12.497 27.282 1.00 95.75 299 THR A N 1
ATOM 2308 C CA . THR A 1 299 ? -11.335 12.718 27.387 1.00 95.75 299 THR A CA 1
ATOM 2309 C C . THR A 1 299 ? -12.074 11.440 27.764 1.00 95.75 299 THR A C 1
ATOM 2311 O O . THR A 1 299 ? -12.968 11.505 28.594 1.00 95.75 299 THR A O 1
ATOM 2314 N N . LEU A 1 300 ? -11.696 10.291 27.198 1.00 94.19 300 LEU A N 1
ATOM 2315 C CA . LEU A 1 300 ? -12.348 9.006 27.480 1.00 94.19 300 LEU A CA 1
ATOM 2316 C C . LEU A 1 300 ? -12.096 8.497 28.912 1.00 94.19 300 LEU A C 1
ATOM 2318 O O . LEU A 1 300 ? -12.894 7.731 29.435 1.00 94.19 300 LEU A O 1
ATOM 2322 N N . LEU A 1 301 ? -11.010 8.932 29.560 1.00 91.50 301 LEU A N 1
ATOM 2323 C CA . LEU A 1 301 ? -10.681 8.578 30.948 1.00 91.50 301 LEU A CA 1
ATOM 2324 C C . LEU A 1 301 ? -11.354 9.453 32.020 1.00 91.50 301 LEU A C 1
ATOM 2326 O O . LEU A 1 301 ? -11.194 9.155 33.207 1.00 91.50 301 LEU A O 1
ATOM 2330 N N . ARG A 1 302 ? -12.023 10.542 31.628 1.00 86.06 302 ARG A N 1
ATOM 2331 C CA . ARG A 1 302 ? -12.728 11.454 32.545 1.00 86.06 302 ARG A CA 1
ATOM 2332 C C . ARG A 1 302 ? -14.135 10.959 32.832 1.00 86.06 302 ARG A C 1
ATOM 2334 O O . ARG A 1 302 ? -14.512 11.033 34.020 1.00 86.06 302 ARG A O 1
#

Sequence (302 aa):
LPQAPQLVASTAIGIPRYFGDVDVLDLVGLTDTTIARHPVRHADIRDDHILRNYHVDYVLHRAPEHIFFIAGARPATPAERALYLSPRFRRNYVLQYPRDDRPVHALRGGRPTAFEPLATDGRFSELFSDGLGSLKTNPAAARTLLLDAVRLAPADFEDPHYWLGWLAASQGDEAEARQRFLQVIDLEPEHAMAYTQLATLDLKAGRLAAAIRHGRRARSLAPQSNAALHILGRALLAAGDLDEAVLVLRQAAQRPGGGTVDAMLHLGIAEDRRGNASAARAAWEAVLAVEPDNAQARTLLR

pLDDT: mean 90.02, std 11.98, range [31.75, 98.81]

Radius of gyration: 21.33 Å; chains: 1; bounding box: 51×48×59 Å

Foldseek 3Di:
DPDDAQEEEECDPPPCVVPPRHHYHHFQCPPDVCQVPPFDAAPQQDQDPPRRTGDQVVVLQVPGQKYAAPVAPANPGSSSLQNLQDPSQLVFFAWDQPQARRTIGGGHDDRPDDDDDGHNNSNLSVLQNVLVVCVPPPVPSSLVSLVVSCVRHDLLRLVSLQVNLVSCVVVVNLVSNLVSLVSNCVSPVLRLVSLLSQLVSCVVVVVLVSNLVSLVSSCVSHVRDLSSLLSNLSSCLSVVVLVVSLVSLVSSCVRDDPCNLVSLQSNLVSCVSVVNNVSSLVSLVVSCVVVVPPPSSVVSND